Protein AF-A0A8R2NTC2-F1 (afdb_monomer)

Structure (mmCIF, N/CA/C/O backbone):
data_AF-A0A8R2NTC2-F1
#
_entry.id   AF-A0A8R2NTC2-F1
#
loop_
_atom_site.group_PDB
_atom_site.id
_atom_site.type_symbol
_atom_site.label_atom_id
_atom_site.label_alt_id
_atom_site.label_comp_id
_atom_site.label_asym_id
_atom_site.label_entity_id
_atom_site.label_seq_id
_atom_site.pdbx_PDB_ins_code
_atom_site.Cartn_x
_atom_site.Cartn_y
_atom_site.Cartn_z
_atom_site.occupancy
_atom_site.B_iso_or_equiv
_atom_site.auth_seq_id
_atom_site.auth_comp_id
_atom_site.auth_asym_id
_atom_site.auth_atom_id
_atom_site.pdbx_PDB_model_num
ATOM 1 N N . MET A 1 1 ? -2.711 -25.670 -31.721 1.00 33.50 1 MET A N 1
ATOM 2 C CA . MET A 1 1 ? -3.103 -25.596 -30.299 1.00 33.50 1 MET A CA 1
ATOM 3 C C . MET A 1 1 ? -1.899 -25.098 -29.521 1.00 33.50 1 MET A C 1
ATOM 5 O O . MET A 1 1 ? -0.903 -25.803 -29.463 1.00 33.50 1 MET A O 1
ATOM 9 N N . LEU A 1 2 ? -1.944 -23.851 -29.052 1.00 31.11 2 LEU A N 1
ATOM 10 C CA . LEU A 1 2 ? -0.909 -23.269 -28.193 1.00 31.11 2 LEU A CA 1
ATOM 11 C C . LEU A 1 2 ? -1.083 -23.834 -26.772 1.00 31.11 2 LEU A C 1
ATOM 13 O O . LEU A 1 2 ? -2.222 -23.859 -26.302 1.00 31.11 2 LEU A O 1
ATOM 17 N N . PRO A 1 3 ? -0.021 -24.294 -26.091 1.00 30.73 3 PRO A N 1
ATOM 18 C CA . PRO A 1 3 ? -0.118 -24.633 -24.678 1.00 30.73 3 PRO A CA 1
ATOM 19 C C . PRO A 1 3 ? -0.300 -23.348 -23.855 1.00 30.73 3 PRO A C 1
ATOM 21 O O . PRO A 1 3 ? 0.194 -22.282 -24.229 1.00 30.73 3 PRO A O 1
ATOM 24 N N . SER A 1 4 ? -1.058 -23.451 -22.764 1.00 34.84 4 SER A N 1
ATOM 25 C CA . SER A 1 4 ? -1.374 -22.343 -21.864 1.00 34.84 4 SER A CA 1
ATOM 26 C C . SER A 1 4 ? -0.111 -21.716 -21.263 1.00 34.84 4 SER A C 1
ATOM 28 O O . SER A 1 4 ? 0.886 -22.384 -20.988 1.00 34.84 4 SER A O 1
ATOM 30 N N . LEU A 1 5 ? -0.178 -20.402 -21.047 1.00 38.75 5 LEU A N 1
ATOM 31 C CA . LEU A 1 5 ? 0.891 -19.545 -20.519 1.00 38.75 5 LEU A CA 1
ATOM 32 C C . LEU A 1 5 ? 1.345 -19.889 -19.085 1.00 38.75 5 LEU A C 1
ATOM 34 O O . LEU A 1 5 ? 2.292 -19.283 -18.592 1.00 38.75 5 LEU A O 1
ATOM 38 N N . ASP A 1 6 ? 0.744 -20.889 -18.440 1.00 37.44 6 ASP A N 1
ATOM 39 C CA . ASP A 1 6 ? 1.010 -21.242 -17.042 1.00 37.44 6 ASP A CA 1
ATOM 40 C C . ASP A 1 6 ? 2.293 -22.071 -16.841 1.00 37.44 6 ASP A C 1
ATOM 42 O O . ASP A 1 6 ? 2.754 -22.236 -15.714 1.00 37.44 6 ASP A O 1
ATOM 46 N N . THR A 1 7 ? 2.911 -22.593 -17.910 1.00 30.05 7 THR A N 1
ATOM 47 C CA . THR A 1 7 ? 4.076 -23.504 -17.806 1.00 30.05 7 THR A CA 1
ATOM 48 C C . THR A 1 7 ? 5.410 -22.892 -18.261 1.00 30.05 7 THR A C 1
ATOM 50 O O . THR A 1 7 ? 6.452 -23.519 -18.106 1.00 30.05 7 THR A O 1
ATOM 53 N N . ILE A 1 8 ? 5.436 -21.647 -18.759 1.00 32.72 8 ILE A N 1
ATOM 54 C CA . ILE A 1 8 ? 6.693 -20.963 -19.163 1.00 32.72 8 ILE A CA 1
ATOM 55 C C . ILE A 1 8 ? 7.309 -20.180 -17.986 1.00 32.72 8 ILE A C 1
ATOM 57 O O . ILE A 1 8 ? 8.156 -19.303 -18.144 1.00 32.72 8 ILE A O 1
ATOM 61 N N . SER A 1 9 ? 6.908 -20.503 -16.761 1.00 42.75 9 SER A N 1
ATOM 62 C CA . SER A 1 9 ? 7.554 -19.957 -15.578 1.00 42.75 9 SER A CA 1
ATOM 63 C C . SER A 1 9 ? 8.901 -20.673 -15.359 1.00 42.75 9 SER A C 1
ATOM 65 O O . SER A 1 9 ? 9.007 -21.887 -15.505 1.00 42.75 9 SER A O 1
ATOM 67 N N . TYR A 1 10 ? 9.943 -19.885 -15.068 1.00 37.22 10 TYR A N 1
ATOM 68 C CA . TYR A 1 10 ? 11.253 -20.250 -14.490 1.00 37.22 10 TYR A CA 1
ATOM 69 C C . TYR A 1 10 ? 12.329 -21.033 -15.284 1.00 37.22 10 TYR A C 1
ATOM 71 O O . TYR A 1 10 ? 13.262 -21.533 -14.658 1.00 37.22 10 TYR A O 1
ATOM 79 N N . LYS A 1 11 ? 12.353 -21.066 -16.629 1.00 32.12 11 LYS A N 1
ATOM 80 C CA . LYS A 1 11 ? 13.495 -21.699 -17.353 1.00 32.12 11 LYS A CA 1
ATOM 81 C C . LYS A 1 11 ? 14.213 -20.888 -18.440 1.00 32.12 11 LYS A C 1
ATOM 83 O O . LYS A 1 11 ? 14.898 -21.485 -19.264 1.00 32.12 11 LYS A O 1
ATOM 88 N N . LEU A 1 12 ? 14.112 -19.553 -18.431 1.00 35.38 12 LEU A N 1
ATOM 89 C CA . LEU A 1 12 ? 14.767 -18.702 -19.445 1.00 35.38 12 LEU A CA 1
ATOM 90 C C . LEU A 1 12 ? 15.874 -17.757 -18.947 1.00 35.38 12 LEU A C 1
ATOM 92 O O . LEU A 1 12 ? 16.418 -17.002 -19.746 1.00 35.38 12 LEU A O 1
ATOM 96 N N . PHE A 1 13 ? 16.259 -17.812 -17.672 1.00 34.00 13 PHE A N 1
ATOM 97 C CA . PHE A 1 13 ? 17.395 -17.039 -17.169 1.00 34.00 13 PHE A CA 1
ATOM 98 C C . PHE A 1 13 ? 18.499 -17.989 -16.709 1.00 34.00 13 PHE A C 1
ATOM 100 O O . PHE A 1 13 ? 18.595 -18.324 -15.532 1.00 34.00 13 PHE A O 1
ATOM 107 N N . ASN A 1 14 ? 19.360 -18.408 -17.641 1.00 30.14 14 ASN A N 1
ATOM 108 C CA . ASN A 1 14 ? 20.728 -18.761 -17.269 1.00 30.14 14 ASN A CA 1
ATOM 109 C C . ASN A 1 14 ? 21.418 -17.451 -16.882 1.00 30.14 14 ASN A C 1
ATOM 111 O O . ASN A 1 14 ? 22.033 -16.779 -17.707 1.00 30.14 14 ASN A O 1
ATOM 115 N N . VAL A 1 15 ? 21.217 -17.049 -15.629 1.00 35.72 15 VAL A N 1
ATOM 116 C CA . VAL A 1 15 ? 21.990 -15.993 -14.988 1.00 35.72 15 VAL A CA 1
ATOM 117 C C . VAL A 1 15 ? 23.435 -16.476 -15.000 1.00 35.72 15 VAL A C 1
ATOM 119 O O . VAL A 1 15 ? 23.779 -17.424 -14.297 1.00 35.72 15 VAL A O 1
ATOM 122 N N . TYR A 1 16 ? 24.279 -15.869 -15.833 1.00 33.75 16 TYR A N 1
ATOM 123 C CA . TYR A 1 16 ? 25.719 -15.987 -15.652 1.00 33.75 16 TYR A CA 1
ATOM 124 C C . TYR A 1 16 ? 26.023 -15.477 -14.242 1.00 33.75 16 TYR A C 1
ATOM 126 O O . TYR A 1 16 ? 25.629 -14.361 -13.899 1.00 33.75 16 TYR A O 1
ATOM 134 N N . GLU A 1 17 ? 26.662 -16.304 -13.412 1.00 29.41 17 GLU A N 1
ATOM 135 C CA . GLU A 1 17 ? 27.130 -15.903 -12.086 1.00 29.41 17 GLU A CA 1
ATOM 136 C C . GLU A 1 17 ? 28.102 -14.727 -12.237 1.00 29.41 17 GLU A C 1
ATOM 138 O O . GLU A 1 17 ? 29.307 -14.891 -12.427 1.00 29.41 17 GLU A O 1
ATOM 143 N N . TYR A 1 18 ? 27.573 -13.508 -12.147 1.00 33.56 18 TYR A N 1
ATOM 144 C CA . TYR A 1 18 ? 28.381 -12.329 -11.913 1.00 33.56 18 TYR A CA 1
ATOM 145 C C . TYR A 1 18 ? 28.929 -12.461 -10.495 1.00 33.56 18 TYR A C 1
ATOM 147 O O . TYR A 1 18 ? 28.196 -12.333 -9.511 1.00 33.56 18 TYR A O 1
ATOM 155 N N . THR A 1 19 ? 30.221 -12.763 -10.384 1.00 34.91 19 THR A N 1
ATOM 156 C CA . THR A 1 19 ? 30.937 -12.879 -9.112 1.00 34.91 19 THR A CA 1
ATOM 157 C C . THR A 1 19 ? 31.126 -11.478 -8.524 1.00 34.91 19 THR A C 1
ATOM 159 O O . THR A 1 19 ? 32.207 -10.893 -8.518 1.00 34.91 19 THR A O 1
ATOM 162 N N . SER A 1 20 ? 30.026 -10.903 -8.037 1.00 39.50 20 SER A N 1
ATOM 163 C CA . SER A 1 20 ? 30.038 -9.734 -7.171 1.00 39.50 20 SER A CA 1
ATOM 164 C C . SER A 1 20 ? 30.837 -10.099 -5.924 1.00 39.50 20 SER A C 1
ATOM 166 O O . SER A 1 20 ? 30.566 -11.119 -5.283 1.00 39.50 20 SER A O 1
ATOM 168 N N . LYS A 1 21 ? 31.854 -9.294 -5.590 1.00 34.88 21 LYS A N 1
ATOM 169 C CA . LYS A 1 21 ? 32.588 -9.407 -4.323 1.00 34.88 21 LYS A CA 1
ATOM 170 C C . LYS A 1 21 ? 31.560 -9.573 -3.214 1.00 34.88 21 LYS A C 1
ATOM 172 O O . LYS A 1 21 ? 30.760 -8.673 -3.004 1.00 34.88 21 LYS A O 1
ATOM 177 N N . ARG A 1 22 ? 31.599 -10.733 -2.556 1.00 40.38 22 ARG A N 1
ATOM 178 C CA . ARG A 1 22 ? 30.697 -11.200 -1.500 1.00 40.38 22 ARG A CA 1
ATOM 179 C C . ARG A 1 22 ? 30.441 -10.106 -0.457 1.00 40.38 22 ARG A C 1
ATOM 181 O O . ARG A 1 22 ? 31.073 -10.083 0.597 1.00 40.38 22 ARG A O 1
ATOM 188 N N . THR A 1 23 ? 29.496 -9.209 -0.719 1.00 36.94 23 THR A N 1
ATOM 189 C CA . THR A 1 23 ? 28.796 -8.480 0.326 1.00 36.94 23 THR A CA 1
ATOM 190 C C . THR A 1 23 ? 28.154 -9.570 1.153 1.00 36.94 23 THR A C 1
ATOM 192 O O . THR A 1 23 ? 27.454 -10.430 0.617 1.00 36.94 23 THR A O 1
ATOM 195 N N . ARG A 1 24 ? 28.481 -9.623 2.446 1.00 37.12 24 ARG A N 1
ATOM 196 C CA . ARG A 1 24 ? 27.804 -10.525 3.372 1.00 37.12 24 ARG A CA 1
ATOM 197 C C . ARG A 1 24 ? 26.314 -10.262 3.195 1.00 37.12 24 ARG A C 1
ATOM 199 O O . ARG A 1 24 ? 25.833 -9.221 3.634 1.00 37.12 24 ARG A O 1
ATOM 206 N N . VAL A 1 25 ? 25.611 -11.171 2.522 1.00 47.00 25 VAL A N 1
ATOM 207 C CA . VAL A 1 25 ? 24.163 -11.269 2.620 1.00 47.00 25 VAL A CA 1
ATOM 208 C C . VAL A 1 25 ? 23.948 -11.573 4.091 1.00 47.00 25 VAL A C 1
ATOM 210 O O . VAL A 1 25 ? 24.119 -12.704 4.542 1.00 47.00 25 VAL A O 1
ATOM 213 N N . SER A 1 26 ? 23.752 -10.511 4.873 1.00 47.22 26 SER A N 1
ATOM 214 C CA . SER A 1 26 ? 23.193 -10.615 6.206 1.00 47.22 26 SER A CA 1
ATOM 215 C C . SER A 1 26 ? 21.959 -11.471 6.018 1.00 47.22 26 SER A C 1
ATOM 217 O O . SER A 1 26 ? 21.106 -11.086 5.221 1.00 47.22 26 SER A O 1
ATOM 219 N N . GLU A 1 27 ? 21.908 -12.633 6.675 1.00 48.62 27 GLU A N 1
ATOM 220 C CA . GLU A 1 27 ? 20.716 -13.477 6.714 1.00 48.62 27 GLU A CA 1
ATOM 221 C C . GLU A 1 27 ? 19.499 -12.555 6.790 1.00 48.62 27 GLU A C 1
ATOM 223 O O . GLU A 1 27 ? 19.387 -11.759 7.732 1.00 48.62 27 GLU A O 1
ATOM 228 N N . SER A 1 28 ? 18.653 -12.575 5.760 1.00 54.38 28 SER A N 1
ATOM 229 C CA . SER A 1 28 ? 17.426 -11.794 5.725 1.00 54.38 28 SER A CA 1
ATOM 230 C C . SER A 1 28 ? 16.501 -12.387 6.780 1.00 54.38 28 SER A C 1
ATOM 232 O O . SER A 1 28 ? 15.688 -13.270 6.515 1.00 54.38 28 SER A O 1
ATOM 234 N N . LYS A 1 29 ? 16.693 -11.973 8.030 1.00 58.50 29 LYS A N 1
ATOM 235 C CA . LYS A 1 29 ? 15.819 -12.354 9.129 1.00 58.50 29 LYS A CA 1
ATOM 236 C C . LYS A 1 29 ? 14.511 -11.625 8.869 1.00 58.50 29 LYS A C 1
ATOM 238 O O . LYS A 1 29 ? 14.457 -10.408 9.005 1.00 58.50 29 LYS A O 1
ATOM 243 N N . CYS A 1 30 ? 13.478 -12.355 8.453 1.00 62.50 30 CYS A N 1
ATOM 244 C CA . CYS A 1 30 ? 12.118 -11.837 8.383 1.00 62.50 30 CYS A CA 1
ATOM 245 C C . CYS A 1 30 ? 11.705 -11.402 9.796 1.00 62.50 30 CYS A C 1
ATOM 247 O O . CYS A 1 30 ? 11.360 -12.232 10.638 1.00 62.50 30 CYS A O 1
ATOM 249 N N . VAL A 1 31 ? 11.805 -10.105 10.089 1.00 78.38 31 VAL A N 1
ATOM 250 C CA . VAL A 1 31 ? 11.401 -9.533 11.376 1.00 78.38 31 VAL A CA 1
ATOM 251 C C . VAL A 1 31 ? 10.035 -8.890 11.196 1.00 78.38 31 VAL A C 1
ATOM 253 O O . VAL A 1 31 ? 9.873 -8.038 10.331 1.00 78.38 31 VAL A O 1
ATOM 256 N N . ASN A 1 32 ? 9.058 -9.283 12.007 1.00 86.19 32 ASN A N 1
ATOM 257 C CA . ASN A 1 32 ? 7.758 -8.616 12.064 1.00 86.19 32 ASN A CA 1
ATOM 258 C C . ASN A 1 32 ? 7.762 -7.574 13.186 1.00 86.19 32 ASN A C 1
ATOM 260 O O . ASN A 1 32 ? 8.421 -7.762 14.211 1.00 86.19 32 ASN A O 1
ATOM 264 N N . TYR A 1 33 ? 7.008 -6.494 13.007 1.00 85.81 33 TYR A N 1
ATOM 265 C CA . TYR A 1 33 ? 7.012 -5.351 13.912 1.00 85.81 33 TYR A CA 1
ATOM 266 C C . TYR A 1 33 ? 5.629 -5.119 14.506 1.00 85.81 33 TYR A C 1
ATOM 268 O O . TYR A 1 33 ? 4.631 -5.124 13.793 1.00 85.81 33 TYR A O 1
ATOM 276 N N . ILE A 1 34 ? 5.587 -4.872 15.815 1.00 88.81 34 ILE A N 1
ATOM 277 C CA . ILE A 1 34 ? 4.419 -4.328 16.508 1.00 88.81 34 ILE A CA 1
ATOM 278 C C . ILE A 1 34 ? 4.854 -3.016 17.150 1.00 88.81 34 ILE A C 1
ATOM 280 O O . ILE A 1 34 ? 5.866 -2.983 17.852 1.00 88.81 34 ILE A O 1
ATOM 284 N N . ILE A 1 35 ? 4.124 -1.936 16.885 1.00 86.50 35 ILE A N 1
ATOM 285 C CA . ILE A 1 35 ? 4.504 -0.587 17.306 1.00 86.50 35 ILE A CA 1
ATOM 286 C C . ILE A 1 35 ? 3.337 0.060 18.019 1.00 86.50 35 ILE A C 1
ATOM 288 O O . ILE A 1 35 ? 2.245 0.138 17.471 1.00 86.50 35 ILE A O 1
ATOM 292 N N . PHE A 1 36 ? 3.596 0.583 19.210 1.00 86.62 36 PHE A N 1
ATOM 293 C CA . PHE A 1 36 ? 2.649 1.413 19.940 1.00 86.62 36 PHE A CA 1
ATOM 294 C C . PHE A 1 36 ? 3.077 2.867 19.785 1.00 86.62 36 PHE A C 1
ATOM 296 O O . PHE A 1 36 ? 4.186 3.231 20.181 1.00 86.62 36 PHE A O 1
ATOM 303 N N . CYS A 1 37 ? 2.228 3.696 19.187 1.00 83.31 37 CYS A N 1
ATOM 304 C CA . CYS A 1 37 ? 2.526 5.112 19.010 1.00 83.31 37 CYS A CA 1
ATOM 305 C C . CYS A 1 37 ? 1.263 5.971 19.053 1.00 83.31 37 CYS A C 1
ATOM 307 O O . CYS A 1 37 ? 0.172 5.542 18.688 1.00 83.31 37 CYS A O 1
ATOM 309 N N . GLN A 1 38 ? 1.409 7.219 19.486 1.00 83.19 38 GLN A N 1
ATOM 310 C CA . GLN A 1 38 ? 0.325 8.192 19.378 1.00 83.19 38 GLN A CA 1
ATOM 311 C C . GLN A 1 38 ? 0.178 8.701 17.941 1.00 83.19 38 GLN A C 1
ATOM 313 O O . GLN A 1 38 ? -0.941 8.865 17.467 1.00 83.19 38 GLN A O 1
ATOM 318 N N . ASP A 1 39 ? 1.307 8.908 17.267 1.00 83.69 39 ASP A N 1
ATOM 319 C CA . ASP A 1 39 ? 1.372 9.355 15.884 1.00 83.69 39 ASP A CA 1
ATOM 320 C C . ASP A 1 39 ? 2.020 8.266 15.009 1.00 83.69 39 ASP A C 1
ATOM 322 O O . ASP A 1 39 ? 3.171 7.881 15.265 1.00 83.69 39 ASP A O 1
ATOM 326 N N . PRO A 1 40 ? 1.299 7.713 14.019 1.00 85.12 40 PRO A N 1
ATOM 327 C CA . PRO A 1 40 ? 1.855 6.730 13.101 1.00 85.12 40 PRO A CA 1
ATOM 328 C C . PRO A 1 40 ? 2.940 7.306 12.182 1.00 85.12 40 PRO A C 1
ATOM 330 O O . PRO A 1 40 ? 3.800 6.543 11.755 1.00 85.12 40 PRO A O 1
ATOM 333 N N . GLU A 1 41 ? 3.000 8.612 11.920 1.00 82.06 41 GLU A N 1
ATOM 334 C CA . GLU A 1 41 ? 3.992 9.191 11.001 1.00 82.06 41 GLU A CA 1
ATOM 335 C C . GLU A 1 41 ? 5.434 9.035 11.513 1.00 82.06 41 GLU A C 1
ATOM 337 O O . GLU A 1 41 ? 6.362 8.793 10.742 1.00 82.06 41 GLU A O 1
ATOM 342 N N . ILE A 1 42 ? 5.620 9.004 12.837 1.00 75.31 42 ILE A N 1
ATOM 343 C CA . ILE A 1 42 ? 6.923 8.766 13.481 1.00 75.31 42 ILE A CA 1
ATOM 344 C C . ILE A 1 42 ? 7.518 7.405 13.072 1.00 75.31 42 ILE A C 1
ATOM 346 O O . ILE A 1 42 ? 8.739 7.217 13.103 1.00 75.31 42 ILE A O 1
ATOM 350 N N . THR A 1 43 ? 6.682 6.449 12.650 1.00 71.00 43 THR A N 1
ATOM 351 C CA . THR A 1 43 ? 7.144 5.137 12.179 1.00 71.00 43 THR A CA 1
ATOM 352 C C . THR A 1 43 ? 8.032 5.236 10.935 1.00 71.00 43 THR A C 1
ATOM 354 O O . THR A 1 43 ? 8.962 4.440 10.818 1.00 71.00 43 THR A O 1
ATOM 357 N N . ALA A 1 44 ? 7.871 6.271 10.100 1.00 66.44 44 ALA A N 1
ATOM 358 C CA . ALA A 1 44 ? 8.696 6.525 8.913 1.00 66.44 44 ALA A CA 1
ATOM 359 C C . ALA A 1 44 ? 10.201 6.540 9.210 1.00 66.44 44 ALA A C 1
ATOM 361 O O . ALA A 1 44 ? 11.015 6.072 8.425 1.00 66.44 44 ALA A O 1
ATOM 362 N N . THR A 1 45 ? 10.572 7.074 10.375 1.00 64.75 45 THR A N 1
ATOM 363 C CA . THR A 1 45 ? 11.977 7.214 10.787 1.00 64.75 45 THR A CA 1
ATOM 364 C C . THR A 1 45 ? 12.585 5.907 11.298 1.00 64.75 45 THR A C 1
ATOM 366 O O . THR A 1 45 ? 13.802 5.802 11.430 1.00 64.75 45 THR A O 1
ATOM 369 N N . LYS A 1 46 ? 11.746 4.909 11.612 1.00 64.31 46 LYS A N 1
ATOM 370 C CA . LYS A 1 46 ? 12.153 3.639 12.231 1.00 64.31 46 LYS A CA 1
ATOM 371 C C . LYS A 1 46 ? 12.148 2.460 11.270 1.00 64.31 46 LYS A C 1
ATOM 373 O O . LYS A 1 46 ? 12.860 1.489 11.523 1.00 64.31 46 LYS A O 1
ATOM 378 N N . PHE A 1 47 ? 11.362 2.531 10.201 1.00 62.88 47 PHE A N 1
ATOM 379 C CA . PHE A 1 47 ? 11.287 1.488 9.187 1.00 62.88 47 PHE A CA 1
ATOM 380 C C . PHE A 1 47 ? 11.946 2.002 7.913 1.00 62.88 47 PHE A C 1
ATOM 382 O O . PHE A 1 47 ? 11.538 3.018 7.363 1.00 62.88 47 PHE A O 1
ATOM 389 N N . GLY A 1 48 ? 12.978 1.292 7.449 1.00 60.91 48 GLY A N 1
ATOM 390 C CA . GLY A 1 48 ? 13.368 1.374 6.043 1.00 60.91 48 GLY A CA 1
ATOM 391 C C . GLY A 1 48 ? 12.285 0.741 5.159 1.00 60.91 48 GLY A C 1
ATOM 392 O O . GLY A 1 48 ? 11.156 0.530 5.599 1.00 60.91 48 GLY A O 1
ATOM 393 N N . ASN A 1 49 ? 12.632 0.362 3.932 1.00 66.06 49 ASN A N 1
ATOM 394 C CA . ASN A 1 49 ? 11.690 -0.318 3.038 1.00 66.06 49 ASN A CA 1
ATOM 395 C C . ASN A 1 49 ? 11.325 -1.705 3.602 1.00 66.06 49 ASN A C 1
ATOM 397 O O . ASN A 1 49 ? 12.087 -2.665 3.476 1.00 66.06 49 ASN A O 1
ATOM 401 N N . ALA A 1 50 ? 10.165 -1.803 4.253 1.00 67.50 50 ALA A N 1
ATOM 402 C CA . ALA A 1 50 ? 9.657 -3.015 4.888 1.00 67.50 50 ALA A CA 1
ATOM 403 C C . ALA A 1 50 ? 8.751 -3.767 3.903 1.00 67.50 50 ALA A C 1
ATOM 405 O O . ALA A 1 50 ? 7.524 -3.757 4.015 1.00 67.50 50 ALA A O 1
ATOM 406 N N . ILE A 1 51 ? 9.381 -4.380 2.899 1.00 69.69 51 ILE A N 1
ATOM 407 C CA . ILE A 1 51 ? 8.684 -5.045 1.789 1.00 69.69 51 ILE A CA 1
ATOM 408 C C . ILE A 1 51 ? 8.126 -6.405 2.239 1.00 69.69 51 ILE A C 1
ATOM 410 O O . ILE A 1 51 ? 6.948 -6.680 2.039 1.00 69.69 51 ILE A O 1
ATOM 414 N N . ASP A 1 52 ? 8.924 -7.212 2.946 1.00 76.94 52 ASP A N 1
ATOM 415 C CA . ASP A 1 52 ? 8.525 -8.573 3.351 1.00 76.94 52 ASP A CA 1
ATOM 416 C C . ASP A 1 52 ? 7.982 -8.655 4.788 1.00 76.94 52 ASP A C 1
ATOM 418 O O . ASP A 1 52 ? 7.238 -9.568 5.150 1.00 76.94 52 ASP A O 1
ATOM 422 N N . SER A 1 53 ? 8.349 -7.695 5.635 1.00 83.62 53 SER A N 1
ATOM 423 C CA . SER A 1 53 ? 7.989 -7.668 7.053 1.00 83.62 53 SER A CA 1
ATOM 424 C C . SER A 1 53 ? 6.536 -7.266 7.271 1.00 83.62 53 SER A C 1
ATOM 426 O O . SER A 1 53 ? 6.098 -6.239 6.758 1.00 83.62 53 SER A O 1
ATOM 428 N N . ARG A 1 54 ? 5.807 -7.997 8.124 1.00 89.56 54 ARG A N 1
ATOM 429 C CA . ARG A 1 54 ? 4.498 -7.541 8.614 1.00 89.56 54 ARG A CA 1
ATOM 430 C C . ARG A 1 54 ? 4.693 -6.453 9.659 1.00 89.56 54 ARG A C 1
ATOM 432 O O . ARG A 1 54 ? 5.426 -6.647 10.632 1.00 89.56 54 ARG A O 1
ATOM 439 N N . VAL A 1 55 ? 4.013 -5.332 9.472 1.00 90.25 55 VAL A N 1
ATOM 440 C CA . VAL A 1 55 ? 4.047 -4.181 10.371 1.00 90.25 55 VAL A CA 1
ATOM 441 C C . VAL A 1 55 ? 2.653 -3.957 10.935 1.00 90.25 55 VAL A C 1
ATOM 443 O O . VAL A 1 55 ? 1.717 -3.644 10.203 1.00 90.25 55 VAL A O 1
ATOM 446 N N . PHE A 1 56 ? 2.529 -4.091 12.252 1.00 93.56 56 PHE A N 1
ATOM 447 C CA . PHE A 1 56 ? 1.304 -3.831 12.989 1.00 93.56 56 PHE A CA 1
ATOM 448 C C . PHE A 1 56 ? 1.462 -2.590 13.871 1.00 93.56 56 PHE A C 1
ATOM 450 O O . PHE A 1 56 ? 2.191 -2.600 14.862 1.00 93.56 56 PHE A O 1
ATOM 457 N N . ILE A 1 57 ? 0.769 -1.512 13.525 1.00 91.94 57 ILE A N 1
ATOM 458 C CA . ILE A 1 57 ? 0.751 -0.275 14.304 1.00 91.94 57 ILE A CA 1
ATOM 459 C C . ILE A 1 57 ? -0.497 -0.266 15.180 1.00 91.94 57 ILE A C 1
ATOM 461 O O . ILE A 1 57 ? -1.616 -0.379 14.692 1.00 91.94 57 ILE A O 1
ATOM 465 N N . VAL A 1 58 ? -0.316 -0.081 16.478 1.00 91.12 58 VAL A N 1
ATOM 466 C CA . VAL A 1 58 ? -1.385 0.180 17.435 1.00 91.12 58 VAL A CA 1
ATOM 467 C C . VAL A 1 58 ? -1.293 1.643 17.834 1.00 91.12 58 VAL A C 1
ATOM 469 O O . VAL A 1 58 ? -0.287 2.087 18.392 1.00 91.12 58 VAL A O 1
ATOM 472 N N . THR A 1 59 ? -2.342 2.404 17.536 1.00 88.69 59 THR A N 1
ATOM 473 C CA . THR A 1 59 ? -2.335 3.850 17.734 1.00 88.69 59 THR A CA 1
AT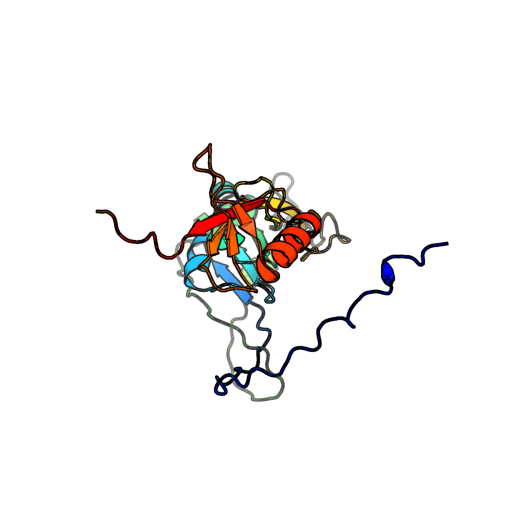OM 474 C C . THR A 1 59 ? -3.617 4.382 18.358 1.00 88.69 59 THR A C 1
ATOM 476 O O . THR A 1 59 ? -4.711 3.860 18.159 1.00 88.69 59 THR A O 1
ATOM 479 N N . ILE A 1 60 ? -3.470 5.460 19.124 1.00 84.75 60 ILE A N 1
ATOM 480 C CA . ILE A 1 60 ? -4.578 6.289 19.619 1.00 84.75 60 ILE A CA 1
ATOM 481 C C . ILE A 1 60 ? -4.741 7.570 18.786 1.00 84.75 60 ILE A C 1
ATOM 483 O O . ILE A 1 60 ? -5.397 8.512 19.228 1.00 84.75 60 ILE A O 1
ATOM 487 N N . GLY A 1 61 ? -4.113 7.626 17.607 1.00 84.75 61 GLY A N 1
ATOM 488 C CA . GLY A 1 61 ? -4.247 8.733 16.670 1.00 84.75 61 GLY A CA 1
ATOM 489 C C . GLY A 1 61 ? -5.701 8.967 16.265 1.00 84.75 61 GLY A C 1
ATOM 490 O O . GLY A 1 61 ? -6.527 8.048 16.224 1.00 84.75 61 GLY A O 1
ATOM 491 N N . SER A 1 62 ? -6.024 10.222 15.965 1.00 87.56 62 SER A N 1
ATOM 492 C CA . SER A 1 62 ? -7.345 10.587 15.458 1.00 87.56 62 SER A CA 1
ATOM 493 C C . SER A 1 62 ? -7.611 9.957 14.086 1.00 87.56 62 SER A C 1
ATOM 495 O O . SER A 1 62 ? -6.688 9.610 13.346 1.00 87.56 62 SER A O 1
ATOM 497 N N . LYS A 1 63 ? -8.892 9.868 13.700 1.00 90.06 63 LYS A N 1
ATOM 498 C CA . LYS A 1 63 ? -9.292 9.393 12.364 1.00 90.06 63 LYS A CA 1
ATOM 499 C C . LYS A 1 63 ? -8.560 10.146 11.243 1.00 90.06 63 LYS A C 1
ATOM 501 O O . LYS A 1 63 ? -8.109 9.517 10.292 1.00 90.06 63 LYS A O 1
ATOM 506 N N . TRP A 1 64 ? -8.422 11.464 11.384 1.00 90.00 64 TRP A N 1
ATOM 507 C CA . TRP A 1 64 ? -7.736 12.317 10.413 1.00 90.00 64 TRP A CA 1
ATOM 508 C C . TRP A 1 64 ? -6.248 11.990 10.296 1.00 90.00 64 TRP A C 1
ATOM 510 O O . TRP A 1 64 ? -5.767 11.798 9.186 1.00 90.00 64 TRP A O 1
ATOM 520 N N . GLN A 1 65 ? -5.544 11.841 11.422 1.00 91.19 65 GLN A N 1
ATOM 521 C CA . GLN A 1 65 ? -4.120 11.477 11.415 1.00 91.19 65 GLN A CA 1
ATOM 522 C C . GLN A 1 65 ? -3.877 10.130 10.734 1.00 91.19 65 GLN A C 1
ATOM 524 O O . GLN A 1 65 ? -2.930 9.979 9.972 1.00 91.19 65 GLN A O 1
ATOM 529 N N . ILE A 1 66 ? -4.752 9.151 10.969 1.00 92.44 66 ILE A N 1
ATOM 530 C CA . ILE A 1 66 ? -4.627 7.833 10.339 1.00 92.44 66 ILE A CA 1
ATOM 531 C C . ILE A 1 66 ? -4.873 7.931 8.831 1.00 92.44 66 ILE A C 1
ATOM 533 O O . ILE A 1 66 ? -4.129 7.341 8.051 1.00 92.44 66 ILE A O 1
ATOM 537 N N . GLN A 1 67 ? -5.903 8.671 8.414 1.00 93.25 67 GLN A N 1
ATOM 538 C CA . GLN A 1 67 ? -6.206 8.865 6.998 1.00 93.25 67 GLN A CA 1
ATOM 539 C C . GLN A 1 67 ? -5.057 9.567 6.265 1.00 93.25 67 GLN A C 1
ATOM 541 O O . GLN A 1 67 ? -4.739 9.191 5.139 1.00 93.25 67 GLN A O 1
ATOM 546 N N . GLU A 1 68 ? -4.431 10.556 6.901 1.00 92.50 68 GLU A N 1
ATOM 547 C CA . GLU A 1 68 ? -3.302 11.281 6.325 1.00 92.50 68 GLU A CA 1
ATOM 548 C C . GLU A 1 68 ? -2.037 10.423 6.275 1.00 92.50 68 GLU A C 1
ATOM 550 O O . GLU A 1 68 ? -1.365 10.365 5.247 1.00 92.50 68 GLU A O 1
ATOM 555 N N . PHE A 1 69 ? -1.776 9.644 7.328 1.00 92.75 69 PHE A N 1
ATOM 556 C CA . PHE A 1 69 ? -0.675 8.688 7.336 1.00 92.75 69 PHE A CA 1
ATOM 557 C C . PHE A 1 69 ? -0.745 7.722 6.154 1.00 92.75 69 PHE A C 1
ATOM 559 O O . PHE A 1 69 ? 0.274 7.479 5.515 1.00 92.75 69 PHE A O 1
ATOM 566 N N . PHE A 1 70 ? -1.933 7.224 5.802 1.00 93.50 70 PHE A N 1
ATOM 567 C CA . PHE A 1 70 ? -2.103 6.338 4.649 1.00 93.50 70 PHE A CA 1
ATOM 568 C C . PHE A 1 70 ? -1.836 6.989 3.291 1.00 93.50 70 PHE A C 1
ATOM 570 O O . PHE A 1 70 ? -1.727 6.261 2.311 1.00 93.50 70 PHE A O 1
ATOM 577 N N . LYS A 1 71 ? -1.728 8.316 3.207 1.00 91.50 71 LYS A N 1
ATOM 578 C CA . LYS A 1 71 ? -1.293 9.027 1.996 1.00 91.50 71 LYS A CA 1
ATOM 579 C C . LYS A 1 71 ? 0.199 9.352 2.013 1.00 91.50 71 LYS A C 1
ATOM 581 O O . LYS A 1 71 ? 0.750 9.734 0.987 1.00 91.50 71 LYS A O 1
ATOM 586 N N . SER A 1 72 ? 0.845 9.221 3.170 1.00 89.56 72 SER A N 1
ATOM 587 C CA . SER A 1 72 ? 2.247 9.583 3.348 1.00 89.56 72 SER A CA 1
ATOM 588 C C . SER A 1 72 ? 3.194 8.572 2.680 1.00 89.56 72 SER A C 1
ATOM 590 O O . SER A 1 72 ? 2.890 7.369 2.658 1.00 89.56 72 SER A O 1
ATOM 592 N N . PRO A 1 73 ? 4.395 9.014 2.249 1.00 86.38 73 PRO A N 1
ATOM 593 C CA . PRO A 1 73 ? 5.452 8.125 1.755 1.00 86.38 73 PRO A CA 1
ATOM 594 C C . PRO A 1 73 ? 5.853 7.038 2.762 1.00 86.38 73 PRO A C 1
ATOM 596 O O . PRO A 1 73 ? 6.238 5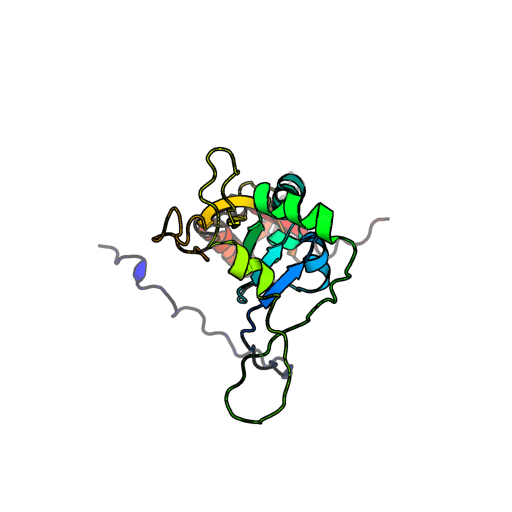.935 2.385 1.00 86.38 73 PRO A O 1
ATOM 599 N N . ALA A 1 74 ? 5.721 7.324 4.061 1.00 86.56 74 ALA A N 1
ATOM 600 C CA . ALA A 1 74 ? 6.011 6.371 5.125 1.00 86.56 74 ALA A CA 1
ATOM 601 C C . ALA A 1 74 ? 5.154 5.106 5.016 1.00 86.56 74 ALA A C 1
ATOM 603 O O . ALA A 1 74 ? 5.668 3.995 5.118 1.00 86.56 74 ALA A O 1
ATOM 604 N N . SER A 1 75 ? 3.851 5.276 4.777 1.00 89.44 75 SER A N 1
ATOM 605 C CA . SER A 1 75 ? 2.935 4.149 4.598 1.00 89.44 75 SER A CA 1
ATOM 606 C C . SER A 1 75 ? 3.158 3.423 3.270 1.00 89.44 75 SER A C 1
ATOM 608 O O . SER A 1 75 ? 3.053 2.200 3.232 1.00 89.44 75 SER A O 1
ATOM 610 N N . GLN A 1 76 ? 3.530 4.154 2.213 1.00 87.12 76 GLN A N 1
ATOM 611 C CA . GLN A 1 76 ? 3.807 3.605 0.880 1.00 87.12 76 GLN A CA 1
ATOM 612 C C . GLN A 1 76 ? 5.053 2.706 0.864 1.00 87.12 76 GLN A C 1
ATOM 614 O O . GLN A 1 76 ? 5.126 1.769 0.074 1.00 87.12 76 GLN A O 1
ATOM 619 N N . ASN A 1 77 ? 6.009 2.938 1.768 1.00 85.75 77 ASN A N 1
ATOM 620 C CA . ASN A 1 77 ? 7.220 2.121 1.902 1.00 85.75 77 ASN A CA 1
ATOM 621 C C . ASN A 1 77 ? 7.022 0.832 2.723 1.00 85.75 77 ASN A C 1
ATOM 623 O O . ASN A 1 77 ? 7.964 0.051 2.890 1.00 85.75 77 ASN A O 1
ATOM 627 N N . ILE A 1 78 ? 5.816 0.599 3.247 1.00 87.94 78 ILE A N 1
ATOM 628 C CA . ILE A 1 78 ? 5.477 -0.578 4.049 1.00 87.94 78 ILE A CA 1
ATOM 629 C C . ILE A 1 78 ? 4.417 -1.368 3.292 1.00 87.94 78 ILE A C 1
ATOM 631 O O . ILE A 1 78 ? 3.266 -0.968 3.266 1.00 87.94 78 ILE A O 1
ATOM 635 N N . MET A 1 79 ? 4.761 -2.516 2.712 1.00 88.62 79 MET A N 1
ATOM 636 C CA . MET A 1 79 ? 3.798 -3.277 1.901 1.00 88.62 79 MET A CA 1
ATOM 637 C C . MET A 1 79 ? 2.759 -4.006 2.769 1.00 88.62 79 MET A C 1
ATOM 639 O O . MET A 1 79 ? 1.554 -3.973 2.515 1.00 88.62 79 MET A O 1
ATOM 643 N N . ASN A 1 80 ? 3.220 -4.642 3.847 1.00 91.88 80 ASN A N 1
ATOM 644 C CA . ASN A 1 80 ? 2.389 -5.458 4.731 1.00 91.88 80 ASN A CA 1
ATOM 645 C C . ASN A 1 80 ? 2.010 -4.675 5.994 1.00 91.88 80 ASN A C 1
ATOM 647 O O . ASN A 1 80 ? 2.503 -4.965 7.085 1.00 91.88 80 ASN A O 1
ATOM 651 N N . LEU A 1 81 ? 1.150 -3.664 5.841 1.00 93.25 81 LEU A N 1
ATOM 652 C CA . LEU A 1 81 ? 0.744 -2.762 6.923 1.00 93.25 81 LEU A CA 1
ATOM 653 C C . LEU A 1 81 ? -0.652 -3.080 7.475 1.00 93.25 81 LEU A C 1
ATOM 655 O O . LEU A 1 81 ? -1.635 -3.135 6.731 1.00 93.25 81 LEU A O 1
ATOM 659 N N . LEU A 1 82 ? -0.741 -3.159 8.800 1.00 96.19 82 LEU A N 1
ATOM 660 C CA . LEU A 1 82 ? -1.977 -3.198 9.574 1.00 96.19 82 LEU A CA 1
ATOM 661 C C . LEU A 1 82 ? -1.945 -2.089 10.632 1.00 96.19 82 LEU A C 1
ATOM 663 O O . LEU A 1 82 ? -0.952 -1.936 11.340 1.00 96.19 82 LEU A O 1
ATOM 667 N N . ILE A 1 83 ? -3.034 -1.337 10.781 1.00 95.94 83 ILE A N 1
ATOM 668 C CA . ILE A 1 83 ? -3.187 -0.318 11.826 1.00 95.94 83 ILE A CA 1
ATOM 669 C C . ILE A 1 83 ? -4.430 -0.623 12.655 1.00 95.94 83 ILE A C 1
ATOM 671 O O . ILE A 1 83 ? -5.534 -0.642 12.121 1.00 95.94 83 ILE A O 1
ATOM 675 N N . ALA A 1 84 ? -4.267 -0.808 13.961 1.00 95.88 84 ALA A N 1
ATOM 676 C CA . ALA A 1 84 ? -5.354 -0.808 14.929 1.00 95.88 84 ALA A CA 1
ATOM 677 C C . ALA A 1 84 ? -5.477 0.576 15.571 1.00 95.88 84 ALA A C 1
ATOM 679 O O . ALA A 1 84 ? -4.510 1.100 16.126 1.00 95.88 84 ALA A O 1
ATOM 680 N N . SER A 1 85 ? -6.678 1.147 15.529 1.00 93.50 85 SER A N 1
ATOM 681 C CA . SER A 1 85 ? -6.994 2.426 16.160 1.00 93.50 85 SER A CA 1
ATOM 682 C C . SER A 1 85 ? -8.153 2.293 17.129 1.00 93.50 85 SER A C 1
ATOM 684 O O . SER A 1 85 ? -9.198 1.738 16.785 1.00 93.50 85 SER A O 1
ATOM 686 N N . ALA A 1 86 ? -7.962 2.828 18.328 1.00 87.38 86 ALA A N 1
ATOM 687 C CA . ALA A 1 86 ? -9.006 2.931 19.335 1.00 87.38 86 ALA A CA 1
ATOM 688 C C . ALA A 1 86 ? -10.102 3.914 18.886 1.00 87.38 86 ALA A C 1
ATOM 690 O O . ALA A 1 86 ? -9.789 5.034 18.473 1.00 87.38 86 ALA A O 1
ATOM 691 N N . GLY A 1 87 ? -11.371 3.514 18.979 1.00 82.81 87 GLY A N 1
ATOM 692 C CA . GLY A 1 87 ? -12.507 4.390 18.702 1.00 82.81 87 GLY A CA 1
ATOM 693 C C . GLY A 1 87 ? -12.768 5.441 19.785 1.00 82.81 87 GLY A C 1
ATOM 694 O O . GLY A 1 87 ? -12.090 5.448 20.818 1.00 82.81 87 GLY A O 1
ATOM 695 N N . PRO A 1 88 ? -13.739 6.347 19.564 1.00 79.19 88 PRO A N 1
ATOM 696 C CA . PRO A 1 88 ? -13.933 7.545 20.386 1.00 79.19 88 PRO A CA 1
ATOM 697 C C . PRO A 1 88 ? -14.123 7.239 21.878 1.00 79.19 88 PRO A C 1
ATOM 699 O O . PRO A 1 88 ? -13.379 7.780 22.698 1.00 79.19 88 PRO A O 1
ATOM 702 N N . ALA A 1 89 ? -14.967 6.261 22.218 1.00 76.88 89 ALA A N 1
ATOM 703 C CA . ALA A 1 89 ? -15.170 5.779 23.589 1.00 76.88 89 ALA A CA 1
ATOM 704 C C . ALA A 1 89 ? -13.871 5.394 24.334 1.00 76.88 89 ALA A C 1
ATOM 706 O O . ALA A 1 89 ? -13.741 5.591 25.544 1.00 76.88 89 ALA A O 1
ATOM 707 N N . LEU A 1 90 ? -12.877 4.853 23.619 1.00 72.56 90 LEU A N 1
ATOM 708 C CA . LEU A 1 90 ? -11.564 4.506 24.175 1.00 72.56 90 LEU A CA 1
ATOM 709 C C . LEU A 1 90 ? -10.582 5.691 24.165 1.00 72.56 90 LEU A C 1
ATOM 711 O O . LEU A 1 90 ? -9.667 5.748 24.992 1.00 72.56 90 LEU A O 1
ATOM 715 N N . GLN A 1 91 ? -10.745 6.647 23.248 1.00 70.31 91 GLN A N 1
ATOM 716 C CA . GLN A 1 91 ? -9.915 7.853 23.181 1.00 70.31 91 GLN A CA 1
ATOM 717 C C . GLN A 1 91 ? -10.283 8.871 24.270 1.00 70.31 91 GLN A C 1
ATOM 719 O O . GLN A 1 91 ? -9.394 9.493 24.857 1.00 70.31 91 GLN A O 1
ATOM 724 N N . GLU A 1 92 ? -11.569 9.025 24.584 1.00 62.84 92 GLU A N 1
ATOM 725 C CA . GLU A 1 92 ? -12.046 9.971 25.599 1.00 62.84 92 GLU A CA 1
ATOM 726 C C . GLU A 1 92 ? -11.654 9.552 27.017 1.00 62.84 92 GLU A C 1
ATOM 728 O O . GLU A 1 92 ? -11.126 10.374 27.771 1.00 62.84 92 GLU A O 1
ATOM 733 N N . LYS A 1 93 ? -11.751 8.255 27.346 1.00 55.69 93 LYS A N 1
ATOM 734 C CA . LYS A 1 93 ? -11.260 7.715 28.629 1.00 55.69 93 LYS A CA 1
ATOM 735 C C . LYS A 1 93 ? -9.759 7.969 28.842 1.00 55.69 93 LYS A C 1
ATOM 737 O O . LYS A 1 93 ? -9.327 8.167 29.974 1.00 55.69 93 LYS A O 1
ATOM 742 N N . ASN A 1 94 ? -8.966 8.051 27.768 1.00 52.22 94 ASN A N 1
ATOM 743 C CA . ASN A 1 94 ? -7.534 8.360 27.843 1.00 52.22 94 ASN A CA 1
ATOM 744 C C . ASN A 1 94 ? -7.221 9.848 28.059 1.00 52.22 94 ASN A C 1
ATOM 746 O O . ASN A 1 94 ? -6.187 10.156 28.654 1.00 52.22 94 ASN A O 1
ATOM 750 N N . LYS A 1 95 ? -8.084 10.789 27.639 1.00 51.28 95 LYS A N 1
ATOM 751 C CA . LYS A 1 95 ? -7.882 12.222 27.941 1.00 51.28 95 LYS A CA 1
ATOM 752 C C . LYS A 1 95 ? -7.868 12.480 29.453 1.00 51.28 95 LYS A C 1
ATOM 754 O O . LYS A 1 95 ? -7.087 13.314 29.898 1.00 51.28 95 LYS A O 1
ATOM 759 N N . ASN A 1 96 ? -8.610 11.682 30.222 1.00 45.09 96 ASN A N 1
ATOM 760 C CA . ASN A 1 96 ? -8.607 11.707 31.688 1.00 45.09 96 ASN A CA 1
ATOM 761 C C . ASN A 1 96 ? -7.378 11.021 32.328 1.00 45.09 96 ASN A C 1
ATO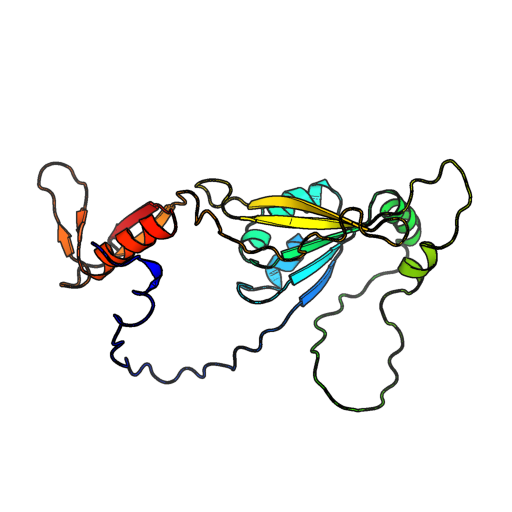M 763 O O . ASN A 1 96 ? -7.128 11.209 33.514 1.00 45.09 96 ASN A O 1
ATOM 767 N N . ILE A 1 97 ? -6.581 10.257 31.564 1.00 45.97 97 ILE A N 1
ATOM 768 C CA . ILE A 1 97 ? -5.421 9.474 32.049 1.00 45.97 97 ILE A CA 1
ATOM 769 C C . ILE A 1 97 ? -4.069 10.115 31.661 1.00 45.97 97 ILE A C 1
ATOM 771 O O . ILE A 1 97 ? -3.021 9.674 32.132 1.00 45.97 97 ILE A O 1
ATOM 775 N N . LYS A 1 98 ? -4.055 11.211 30.880 1.00 40.66 98 LYS A N 1
ATOM 776 C CA . LYS A 1 98 ? -2.849 11.931 30.393 1.00 40.66 98 LYS A CA 1
ATOM 777 C C . LYS A 1 98 ? -1.836 12.409 31.464 1.00 40.66 98 LYS A C 1
ATOM 779 O O . LYS A 1 98 ? -0.831 13.012 31.109 1.00 40.66 98 LYS A O 1
ATOM 784 N N . SER A 1 99 ? -2.036 12.107 32.747 1.00 35.53 99 SER A N 1
ATOM 785 C CA . SER A 1 99 ? -1.076 12.324 33.838 1.00 35.53 99 SER A CA 1
ATOM 786 C C . SER A 1 99 ? 0.083 11.307 33.904 1.00 35.53 99 SER A C 1
ATOM 788 O O . SER A 1 99 ? 0.975 11.494 34.731 1.00 35.53 99 SER A O 1
ATOM 790 N N . ARG A 1 100 ? 0.116 10.225 33.109 1.00 34.47 100 ARG A N 1
ATOM 791 C CA . ARG A 1 100 ? 1.211 9.231 33.178 1.00 34.47 100 ARG A CA 1
ATOM 792 C C . ARG A 1 100 ? 1.828 8.938 31.804 1.00 34.47 100 ARG A C 1
ATOM 794 O O . ARG A 1 100 ? 1.172 8.390 30.926 1.00 34.47 100 ARG A O 1
ATOM 801 N N . SER A 1 101 ? 3.092 9.340 31.649 1.00 27.03 101 SER A N 1
ATOM 802 C CA . SER A 1 101 ? 3.957 9.165 30.473 1.00 27.03 101 SER A CA 1
ATOM 803 C C . SER A 1 101 ? 4.065 7.711 30.007 1.00 27.03 101 SER A C 1
ATOM 805 O O . SER A 1 101 ? 4.270 6.818 30.825 1.00 27.03 101 SER A O 1
ATOM 807 N N . TYR A 1 102 ? 4.037 7.484 28.689 1.00 35.50 102 TYR A N 1
ATOM 808 C CA . TYR A 1 102 ? 4.367 6.187 28.092 1.00 35.50 102 TYR A CA 1
ATOM 809 C C . TYR A 1 102 ? 5.740 6.230 27.418 1.00 35.50 102 TYR A C 1
ATOM 811 O O . TYR A 1 102 ? 5.999 7.057 26.544 1.00 35.50 102 TYR A O 1
ATOM 819 N N . HIS A 1 103 ? 6.611 5.308 27.833 1.00 28.47 103 HIS A N 1
ATOM 820 C CA . HIS A 1 103 ? 7.897 5.032 27.205 1.00 28.47 103 HIS A CA 1
ATOM 821 C C . HIS A 1 103 ? 7.717 4.170 25.945 1.00 28.47 103 HIS A C 1
ATOM 823 O O . HIS A 1 103 ? 6.903 3.250 25.899 1.00 28.47 103 HIS A O 1
ATOM 829 N N . VAL A 1 104 ? 8.512 4.472 24.920 1.00 28.64 104 VAL A N 1
ATOM 830 C CA . VAL A 1 104 ? 8.595 3.740 23.652 1.00 28.64 104 VAL A CA 1
ATOM 831 C C . VAL A 1 104 ? 9.233 2.368 23.894 1.00 28.64 104 VAL A C 1
ATOM 833 O O . VAL A 1 104 ? 10.423 2.292 24.189 1.00 28.64 104 VAL A O 1
ATOM 836 N N . LEU A 1 105 ? 8.478 1.282 23.719 1.00 31.69 105 LEU A N 1
ATOM 837 C CA . LEU A 1 105 ? 9.042 -0.070 23.671 1.00 31.69 105 LEU A CA 1
ATOM 838 C C . LEU A 1 105 ? 9.506 -0.374 22.241 1.00 31.69 105 LEU A C 1
ATOM 840 O O . LEU A 1 105 ? 8.703 -0.479 21.315 1.00 31.69 105 LEU A O 1
ATOM 844 N N . THR A 1 106 ? 10.818 -0.490 22.046 1.00 29.25 106 THR A N 1
ATOM 845 C CA . THR A 1 106 ? 11.419 -0.934 20.784 1.00 29.25 106 THR A CA 1
ATOM 846 C C . THR A 1 106 ? 11.606 -2.451 20.778 1.00 29.25 106 THR A C 1
ATOM 848 O O . THR A 1 106 ? 12.353 -2.969 21.599 1.00 29.25 106 THR A O 1
ATOM 851 N N . GLY A 1 107 ? 10.985 -3.124 19.803 1.00 30.55 107 GLY A N 1
ATOM 852 C CA . GLY A 1 107 ? 11.402 -4.417 19.241 1.00 30.55 107 GLY A CA 1
ATOM 853 C C . GLY A 1 107 ? 11.343 -5.641 20.161 1.00 30.55 107 GLY A C 1
ATOM 854 O O . GLY A 1 107 ? 12.298 -5.938 20.871 1.00 30.55 107 GLY A O 1
ATOM 855 N N . VAL A 1 108 ? 10.288 -6.453 20.037 1.00 31.06 108 VAL A N 1
ATOM 856 C CA . VAL A 1 108 ? 10.301 -7.832 20.550 1.00 31.06 108 VAL A CA 1
ATOM 857 C C . VAL A 1 108 ? 10.910 -8.744 19.481 1.00 31.06 108 VAL A C 1
ATOM 859 O O . VAL A 1 108 ? 10.285 -9.019 18.459 1.00 31.06 108 VAL A O 1
ATOM 862 N N . LYS A 1 109 ? 12.139 -9.224 19.708 1.00 29.72 109 LYS A N 1
ATOM 863 C CA . LYS A 1 109 ? 12.701 -10.363 18.964 1.00 29.72 109 LYS A CA 1
ATOM 864 C C . LYS A 1 109 ? 12.101 -11.647 19.531 1.00 29.72 109 LYS A C 1
ATOM 866 O O . LYS A 1 109 ? 12.389 -12.006 20.669 1.00 29.72 109 LYS A O 1
ATOM 871 N N . ALA A 1 110 ? 11.303 -12.357 18.741 1.00 31.61 110 ALA A N 1
ATOM 872 C CA . ALA A 1 110 ? 10.905 -13.717 19.082 1.00 31.61 110 ALA A CA 1
ATOM 873 C C . ALA A 1 110 ? 12.093 -14.658 18.824 1.00 31.61 110 ALA A C 1
ATOM 875 O O . ALA A 1 110 ? 12.429 -14.919 17.672 1.00 31.61 110 ALA A O 1
ATOM 876 N N . ASN A 1 111 ? 12.740 -15.152 19.882 1.00 28.00 111 ASN A N 1
ATOM 877 C CA . ASN A 1 111 ? 13.641 -16.297 19.780 1.00 28.00 111 ASN A CA 1
ATOM 878 C C . ASN A 1 111 ? 13.346 -17.310 20.891 1.00 28.00 111 ASN A C 1
ATOM 880 O O . ASN A 1 111 ? 13.014 -16.950 22.018 1.00 28.00 111 ASN A O 1
ATOM 884 N N . ARG A 1 112 ? 13.403 -18.589 20.517 1.00 36.88 112 ARG A N 1
ATOM 885 C CA . ARG A 1 112 ? 13.000 -19.751 21.314 1.00 36.88 112 ARG A CA 1
ATOM 886 C C . ARG A 1 112 ? 14.094 -20.108 22.337 1.00 36.88 112 ARG A C 1
ATOM 888 O O . ARG A 1 112 ? 15.259 -20.156 21.968 1.00 36.88 112 ARG A O 1
ATOM 895 N N . GLN A 1 113 ? 13.642 -20.476 23.542 1.00 32.94 113 GLN A N 1
ATOM 896 C CA . GLN A 1 113 ? 14.324 -21.136 24.675 1.00 32.94 113 GLN A CA 1
ATOM 897 C C . GLN A 1 113 ? 14.928 -20.267 25.803 1.00 32.94 113 GLN A C 1
ATOM 899 O O . GLN A 1 113 ? 15.935 -19.590 25.646 1.00 32.94 113 GLN A O 1
ATOM 904 N N . ASN A 1 114 ? 14.270 -20.409 26.964 1.00 34.28 114 ASN A N 1
ATOM 905 C CA . ASN A 1 114 ? 14.726 -20.355 28.358 1.00 34.28 114 ASN A CA 1
ATOM 906 C C . ASN A 1 114 ? 15.826 -19.362 28.763 1.00 34.28 114 ASN A C 1
ATOM 908 O O . ASN A 1 114 ? 17.010 -19.674 28.696 1.00 34.28 114 ASN A O 1
ATOM 912 N N . SER A 1 115 ? 15.414 -18.312 29.475 1.00 29.92 115 SER A N 1
ATOM 913 C CA . SER A 1 115 ? 15.957 -18.051 30.812 1.00 29.92 115 SER A CA 1
ATOM 914 C C . SER A 1 115 ? 14.976 -17.236 31.656 1.00 29.92 115 SER A C 1
ATOM 916 O O . SER A 1 115 ? 14.299 -16.319 31.198 1.00 29.92 115 SER A O 1
ATOM 918 N N . ILE A 1 116 ? 14.863 -17.670 32.905 1.00 39.47 116 ILE A N 1
ATOM 919 C CA . ILE A 1 116 ? 14.069 -17.100 33.986 1.00 39.47 116 ILE A CA 1
ATOM 920 C C . ILE A 1 116 ? 14.630 -15.712 34.313 1.00 39.47 116 ILE A C 1
ATOM 922 O O . ILE A 1 116 ? 15.795 -15.583 34.679 1.00 39.47 116 ILE A O 1
ATOM 926 N N . GLY A 1 117 ? 13.797 -14.682 34.193 1.00 27.44 117 GLY A N 1
ATOM 927 C CA . GLY A 1 117 ? 14.143 -13.312 34.550 1.00 27.44 117 GLY A CA 1
ATOM 928 C C . GLY A 1 117 ? 12.882 -12.470 34.687 1.00 27.44 117 GLY A C 1
ATOM 929 O O . GLY A 1 117 ? 12.240 -12.132 33.696 1.00 27.44 117 GLY A O 1
ATOM 930 N N . ASN A 1 118 ? 12.510 -12.173 35.931 1.00 39.31 118 ASN A N 1
ATOM 931 C CA . ASN A 1 118 ? 11.369 -11.341 36.301 1.00 39.31 118 ASN A CA 1
ATOM 932 C C . ASN A 1 118 ? 11.347 -10.015 35.523 1.00 39.31 118 ASN A C 1
ATOM 934 O O . ASN A 1 118 ? 12.119 -9.110 35.820 1.00 39.31 118 ASN A O 1
ATOM 938 N N . THR A 1 119 ? 10.400 -9.868 34.599 1.00 29.06 119 THR A N 1
ATOM 939 C CA . THR A 1 119 ? 9.943 -8.568 34.091 1.00 29.06 119 THR A CA 1
ATOM 940 C C . THR A 1 119 ? 8.419 -8.597 34.017 1.00 29.06 119 THR A C 1
ATOM 942 O O . THR A 1 119 ? 7.807 -9.203 33.141 1.00 29.06 119 THR A O 1
ATOM 945 N N . LYS A 1 120 ? 7.797 -7.998 35.039 1.00 37.12 120 LYS A N 1
ATOM 946 C CA . LYS A 1 120 ? 6.384 -7.615 35.026 1.00 37.12 120 LYS A CA 1
ATOM 947 C C . LYS A 1 120 ? 6.190 -6.492 33.996 1.00 37.12 120 LYS A C 1
ATOM 949 O O . LYS A 1 120 ? 7.102 -5.706 33.776 1.00 37.12 120 LYS A O 1
ATOM 954 N N . GLU A 1 121 ? 4.969 -6.426 33.466 1.00 33.81 121 GLU A N 1
ATOM 955 C CA . GLU A 1 121 ? 4.413 -5.394 32.568 1.00 33.81 121 GLU A CA 1
ATOM 956 C C . GLU A 1 121 ? 4.532 -5.647 31.057 1.00 33.81 121 GLU A C 1
ATOM 958 O O . GLU A 1 121 ? 5.087 -4.897 30.261 1.00 33.81 121 GLU A O 1
ATOM 963 N N . ILE A 1 122 ? 3.842 -6.725 30.681 1.00 37.97 122 ILE A N 1
ATOM 964 C CA . ILE A 1 122 ? 2.952 -6.815 29.515 1.00 37.97 122 ILE A CA 1
ATOM 965 C C . ILE A 1 122 ? 2.094 -5.534 29.434 1.00 37.97 122 ILE A C 1
ATOM 967 O O . ILE A 1 122 ? 1.711 -5.011 30.482 1.00 37.97 122 ILE A O 1
ATOM 971 N N . LEU A 1 123 ? 1.791 -5.058 28.213 1.00 39.66 123 LEU A N 1
ATOM 972 C CA . LEU A 1 123 ? 0.864 -3.951 27.899 1.00 39.66 123 LEU A CA 1
ATOM 973 C C . LEU A 1 123 ? -0.215 -3.755 28.969 1.00 39.66 123 LEU A C 1
ATOM 975 O O . LEU A 1 123 ? -0.768 -4.760 29.421 1.00 39.66 123 LEU A O 1
ATOM 979 N N . PRO A 1 124 ? -0.566 -2.507 29.334 1.00 38.38 124 PRO A N 1
ATOM 980 C CA . PRO A 1 124 ? -1.418 -2.248 30.479 1.00 38.38 124 PRO A CA 1
ATOM 981 C C . PRO A 1 124 ? -2.686 -3.096 30.391 1.00 38.38 124 PRO A C 1
ATOM 983 O O . PRO A 1 124 ? -3.568 -2.863 29.563 1.00 38.38 124 PRO A O 1
ATOM 986 N N . VAL A 1 125 ? -2.767 -4.097 31.273 1.00 42.47 125 VAL A N 1
ATOM 987 C CA . VAL A 1 125 ? -3.917 -4.996 31.438 1.00 42.47 125 VAL A CA 1
ATOM 988 C C . VAL A 1 125 ? -5.209 -4.183 31.630 1.00 42.47 125 VAL A C 1
ATOM 990 O O . VAL A 1 125 ? -6.299 -4.673 31.358 1.00 42.47 125 VAL A O 1
ATOM 993 N N . SER A 1 126 ? -5.098 -2.911 32.022 1.00 39.72 126 SER A N 1
ATOM 994 C CA . SER A 1 126 ? -6.175 -1.926 32.113 1.00 39.72 126 SER A CA 1
ATOM 995 C C . SER A 1 126 ? -6.918 -1.643 30.799 1.00 39.72 126 SER A C 1
ATOM 997 O O . SER A 1 126 ? -8.116 -1.393 30.867 1.00 39.72 126 SER A O 1
ATOM 999 N N . VAL A 1 127 ? -6.294 -1.738 29.616 1.00 44.03 127 VAL A N 1
ATOM 1000 C CA . VAL A 1 127 ? -7.016 -1.535 28.336 1.00 44.03 127 VAL A CA 1
ATOM 1001 C C . VAL A 1 127 ? -7.870 -2.759 27.976 1.00 44.03 127 VAL A C 1
ATOM 1003 O O . VAL A 1 127 ? -8.979 -2.613 27.473 1.00 44.03 127 VAL A O 1
ATOM 1006 N N . MET A 1 128 ? -7.398 -3.968 28.297 1.00 38.59 128 MET A N 1
ATOM 1007 C CA . MET A 1 128 ? -8.139 -5.221 28.075 1.00 38.59 128 MET A CA 1
ATOM 1008 C C . MET A 1 128 ? -9.219 -5.474 29.141 1.00 38.59 128 MET A C 1
ATOM 1010 O O . MET A 1 128 ? -10.272 -6.028 28.837 1.00 38.59 128 MET A O 1
ATOM 1014 N N . ARG A 1 129 ? -8.991 -5.054 30.394 1.00 42.72 129 ARG A N 1
ATOM 1015 C CA . ARG A 1 129 ? -9.907 -5.305 31.523 1.00 42.72 129 ARG A CA 1
ATOM 1016 C C . ARG A 1 129 ? -11.188 -4.455 31.469 1.00 42.72 129 ARG A C 1
ATOM 1018 O O . ARG A 1 129 ? -12.183 -4.839 32.068 1.00 42.72 129 ARG A O 1
ATOM 1025 N N . HIS A 1 130 ? -11.205 -3.356 30.712 1.00 42.41 130 HIS A N 1
ATOM 1026 C CA . HIS A 1 130 ? -12.390 -2.502 30.535 1.00 42.41 130 HIS A CA 1
ATOM 1027 C C . HIS A 1 130 ? -13.337 -2.921 29.399 1.00 42.41 130 HIS A C 1
ATOM 1029 O O . HIS A 1 130 ? -14.323 -2.234 29.157 1.00 42.41 130 HIS A O 1
ATOM 1035 N N . LEU A 1 131 ? -13.083 -4.047 28.727 1.00 46.00 131 LEU A N 1
ATOM 1036 C 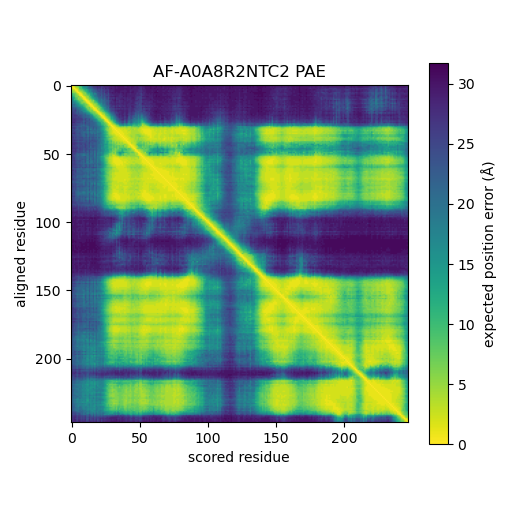CA . LEU A 1 131 ? -14.002 -4.603 27.723 1.00 46.00 131 LEU A CA 1
ATOM 1037 C C . LEU A 1 131 ? -15.144 -5.446 28.329 1.00 46.00 131 LEU A C 1
ATOM 1039 O O . LEU A 1 131 ? -15.972 -5.953 27.578 1.00 46.00 131 LEU A O 1
ATOM 1043 N N . TYR A 1 132 ? -15.182 -5.621 29.657 1.00 39.28 132 TYR A N 1
ATOM 1044 C CA . TYR A 1 132 ? -16.042 -6.608 30.327 1.00 39.28 132 TYR A CA 1
ATOM 1045 C C . TYR A 1 132 ? -17.117 -6.052 31.262 1.00 39.28 132 TYR A C 1
ATOM 1047 O O . TYR A 1 132 ? -17.873 -6.843 31.818 1.00 39.28 132 TYR A O 1
ATOM 1055 N N . ASP A 1 133 ? -17.223 -4.739 31.434 1.00 41.66 133 ASP A N 1
ATOM 1056 C CA . ASP A 1 133 ? -18.197 -4.169 32.362 1.00 41.66 133 ASP A CA 1
ATOM 1057 C C . ASP A 1 133 ? -18.838 -2.931 31.745 1.00 41.66 133 ASP A C 1
ATOM 1059 O O . ASP A 1 133 ? -18.117 -1.970 31.482 1.00 41.66 133 ASP A O 1
ATOM 1063 N N . THR A 1 134 ? -20.142 -3.019 31.449 1.00 42.00 134 THR A N 1
ATOM 1064 C CA . THR A 1 134 ? -21.124 -1.917 31.475 1.00 42.00 134 THR A CA 1
ATOM 1065 C C . THR A 1 134 ? -22.488 -2.394 30.965 1.00 42.00 134 THR A C 1
ATOM 1067 O O . THR A 1 134 ? -22.689 -2.583 29.764 1.00 42.00 134 THR A O 1
ATOM 1070 N N . THR A 1 135 ? -23.441 -2.541 31.885 1.00 44.25 135 THR A N 1
ATOM 1071 C CA . THR A 1 135 ? -24.892 -2.579 31.644 1.00 44.25 135 THR A CA 1
ATOM 1072 C C . THR A 1 135 ? -25.485 -1.180 31.860 1.00 44.25 135 THR A C 1
ATOM 1074 O O . THR A 1 135 ? -26.244 -0.971 32.801 1.00 44.25 135 THR A O 1
ATOM 1077 N N . GLU A 1 136 ? -25.122 -0.209 31.017 1.00 50.75 136 GLU A N 1
ATOM 1078 C CA . GLU A 1 136 ? -25.734 1.132 30.988 1.00 50.75 136 GLU A CA 1
ATOM 1079 C C . GLU A 1 136 ? -26.092 1.520 29.538 1.00 50.75 136 GLU A C 1
ATOM 1081 O O . GLU A 1 136 ? -25.296 1.258 28.632 1.00 50.75 136 GLU A O 1
ATOM 1086 N N . PRO A 1 137 ? -27.283 2.102 29.286 1.00 49.06 137 PRO A N 1
ATOM 1087 C CA . PRO A 1 137 ? -27.884 2.151 27.949 1.00 49.06 137 PRO A CA 1
ATOM 1088 C C . PRO A 1 137 ? -27.342 3.237 26.999 1.00 49.06 137 PRO A C 1
ATOM 1090 O O . PRO A 1 137 ? -27.644 3.161 25.813 1.00 49.06 137 PRO A O 1
ATOM 1093 N N . ASP A 1 138 ? -26.506 4.174 27.464 1.00 50.34 138 ASP A N 1
ATOM 1094 C CA . ASP A 1 138 ? -25.989 5.295 26.647 1.00 50.34 138 ASP A CA 1
ATOM 1095 C C . ASP A 1 138 ? -24.455 5.313 26.488 1.00 50.34 138 ASP A C 1
ATOM 1097 O O . ASP A 1 138 ? -23.872 6.291 26.014 1.00 50.34 138 ASP A O 1
ATOM 1101 N N . ILE A 1 139 ? -23.760 4.236 26.866 1.00 62.75 139 ILE A N 1
ATOM 1102 C CA . ILE A 1 139 ? -22.300 4.175 26.736 1.00 62.75 139 ILE A CA 1
ATOM 1103 C C . ILE A 1 139 ? -21.937 3.782 25.306 1.00 62.75 139 ILE A C 1
ATOM 1105 O O . ILE A 1 139 ? -22.204 2.664 24.862 1.00 62.75 139 ILE A O 1
ATOM 1109 N N . GLU A 1 140 ? -21.278 4.695 24.589 1.00 67.50 140 GLU A N 1
ATOM 1110 C CA . GLU A 1 140 ? -20.656 4.387 23.304 1.00 67.50 140 GLU A CA 1
ATOM 1111 C C . GLU A 1 140 ? -19.746 3.156 23.472 1.00 67.50 140 GLU A C 1
ATOM 1113 O O . GLU A 1 140 ? -18.789 3.150 24.252 1.00 67.50 140 GLU A O 1
ATOM 1118 N N . VAL A 1 141 ? -20.093 2.067 22.783 1.00 77.06 141 VAL A N 1
ATOM 1119 C CA . VAL A 1 141 ? -19.413 0.780 22.944 1.00 77.06 141 VAL A CA 1
ATOM 1120 C C . VAL A 1 141 ? -17.973 0.909 22.465 1.00 77.06 141 VAL A C 1
ATOM 1122 O O . VAL A 1 141 ? -17.722 1.232 21.305 1.00 77.06 141 VAL A O 1
ATOM 1125 N N . ALA A 1 142 ? -17.029 0.596 23.352 1.00 85.69 142 ALA A N 1
ATOM 1126 C CA . ALA A 1 142 ? -15.611 0.565 23.032 1.00 85.69 142 ALA A CA 1
ATOM 1127 C C . ALA A 1 142 ? -15.327 -0.342 21.823 1.00 85.69 142 ALA A C 1
ATOM 1129 O O . ALA A 1 142 ? -15.641 -1.537 21.832 1.00 85.69 142 ALA A O 1
ATOM 1130 N N . ASP A 1 143 ? -14.693 0.226 20.798 1.00 90.69 143 ASP A N 1
ATOM 1131 C CA . ASP A 1 143 ? -14.301 -0.486 19.590 1.00 90.69 143 ASP A CA 1
ATOM 1132 C C . ASP A 1 143 ? -12.858 -0.172 19.164 1.00 90.69 143 ASP A C 1
ATOM 1134 O O . ASP A 1 143 ? -12.262 0.845 19.526 1.00 90.69 143 ASP A O 1
ATOM 1138 N N . ILE A 1 144 ? -12.267 -1.093 18.403 1.00 93.75 144 ILE A N 1
ATOM 1139 C CA . ILE A 1 144 ? -10.959 -0.923 17.768 1.00 93.75 144 ILE A CA 1
ATOM 1140 C C . ILE A 1 144 ? -11.137 -1.178 16.278 1.00 93.75 144 ILE A C 1
ATOM 1142 O O . ILE A 1 144 ? -11.550 -2.263 15.871 1.00 93.75 144 ILE A O 1
ATOM 1146 N N . LYS A 1 145 ? -10.809 -0.191 15.450 1.00 95.50 145 LYS A N 1
ATOM 1147 C CA . LYS A 1 145 ? -10.891 -0.300 13.990 1.00 95.50 145 LYS A CA 1
ATOM 1148 C C . LYS A 1 145 ? -9.554 -0.760 13.434 1.00 95.50 145 LYS A C 1
ATOM 1150 O O . LYS A 1 145 ? -8.517 -0.197 13.784 1.00 95.50 145 LYS A O 1
ATOM 1155 N N . LEU A 1 146 ? -9.591 -1.772 12.572 1.00 97.00 146 LEU A N 1
ATOM 1156 C CA . LEU A 1 146 ? -8.427 -2.310 11.885 1.00 97.00 146 LEU A CA 1
ATOM 1157 C C . LEU A 1 146 ? -8.427 -1.830 10.436 1.00 97.00 146 LEU A C 1
ATOM 1159 O O . LEU A 1 146 ? -9.394 -2.024 9.695 1.00 97.00 146 LEU A O 1
ATOM 1163 N N . TYR A 1 147 ? -7.320 -1.217 10.042 1.00 97.06 147 TYR A N 1
ATOM 1164 C CA . TYR A 1 147 ? -7.110 -0.639 8.725 1.00 97.06 147 TYR A CA 1
ATOM 1165 C C . TYR A 1 147 ? -5.887 -1.252 8.052 1.00 97.06 147 TYR A C 1
ATOM 1167 O O . TYR A 1 147 ? -4.901 -1.578 8.706 1.00 97.06 147 TYR A O 1
ATOM 1175 N N . THR A 1 148 ? -5.920 -1.311 6.732 1.00 96.38 148 THR A N 1
ATOM 1176 C CA . THR A 1 148 ? -4.743 -1.480 5.874 1.00 96.38 148 THR A CA 1
ATOM 1177 C C . THR A 1 148 ? -4.808 -0.420 4.777 1.00 96.38 148 THR A C 1
ATOM 1179 O O . THR A 1 148 ? -5.703 0.427 4.799 1.00 96.38 148 THR A O 1
ATOM 1182 N N . HIS A 1 149 ? -3.894 -0.447 3.815 1.00 93.56 149 HIS A N 1
ATOM 1183 C CA . HIS A 1 149 ? -4.011 0.378 2.618 1.00 93.56 149 HIS A CA 1
ATOM 1184 C C . HIS A 1 149 ? -4.211 -0.436 1.349 1.00 93.56 149 HIS A C 1
ATOM 1186 O O . HIS A 1 149 ? -3.803 -1.595 1.245 1.00 93.56 149 HIS A O 1
ATOM 1192 N N . GLU A 1 150 ? -4.776 0.231 0.358 1.00 92.56 150 GLU A N 1
ATOM 1193 C CA . GLU A 1 150 ? -4.587 -0.095 -1.045 1.00 92.56 150 GLU A CA 1
ATOM 1194 C C . GLU A 1 150 ? -3.423 0.751 -1.582 1.00 92.56 150 GLU A C 1
ATOM 1196 O O . GLU A 1 150 ? -3.379 1.958 -1.340 1.00 92.56 150 GLU A O 1
ATOM 1201 N N . MET A 1 151 ? -2.461 0.119 -2.257 1.00 91.00 151 MET A N 1
ATOM 1202 C CA . MET A 1 151 ? -1.308 0.804 -2.857 1.00 91.00 151 MET A CA 1
ATOM 1203 C C . MET A 1 151 ? -1.579 1.133 -4.324 1.00 91.00 151 MET A C 1
ATOM 1205 O O . MET A 1 151 ? -2.310 0.392 -4.980 1.00 91.00 151 MET A O 1
ATOM 1209 N N . TYR A 1 152 ? -0.924 2.178 -4.839 1.00 88.00 152 TYR A N 1
ATOM 1210 C CA . TYR A 1 152 ? -0.999 2.597 -6.243 1.00 88.00 152 TYR A CA 1
ATOM 1211 C C . TYR A 1 152 ? -2.443 2.731 -6.722 1.00 88.00 152 TYR A C 1
ATOM 1213 O O . TYR A 1 152 ? -2.839 2.130 -7.714 1.00 88.00 152 TYR A O 1
ATOM 1221 N N . ILE A 1 153 ? -3.261 3.493 -5.994 1.00 89.62 153 ILE A N 1
ATOM 1222 C CA . ILE A 1 153 ? -4.660 3.726 -6.386 1.00 89.62 153 ILE A CA 1
ATOM 1223 C C . ILE A 1 153 ? -4.760 4.565 -7.668 1.00 89.62 153 ILE A C 1
ATOM 1225 O O . ILE A 1 153 ? -5.764 4.471 -8.375 1.00 89.62 153 ILE A O 1
ATOM 1229 N N . ASP A 1 154 ? -3.709 5.333 -7.964 1.00 85.81 154 ASP A N 1
ATOM 1230 C CA . ASP A 1 154 ? -3.548 6.229 -9.102 1.00 85.81 154 ASP A CA 1
ATOM 1231 C C . ASP A 1 154 ? -2.127 6.134 -9.700 1.00 85.81 154 ASP A C 1
ATOM 1233 O O . ASP A 1 154 ? -1.231 5.484 -9.155 1.00 85.81 154 ASP A O 1
ATOM 1237 N N . GLY A 1 155 ? -1.907 6.823 -10.825 1.00 82.94 155 GLY A N 1
ATOM 1238 C CA . GLY A 1 155 ? -0.601 6.891 -11.490 1.00 82.94 155 GLY A CA 1
ATOM 1239 C C . GLY A 1 155 ? 0.452 7.733 -10.753 1.00 82.94 155 GLY A C 1
ATOM 1240 O O . GLY A 1 155 ? 1.607 7.764 -11.174 1.00 82.94 155 GLY A O 1
ATOM 1241 N N . LEU A 1 156 ? 0.100 8.401 -9.651 1.00 85.25 156 LEU A N 1
ATOM 1242 C CA . LEU A 1 156 ? 1.044 9.161 -8.825 1.00 85.25 156 LEU A CA 1
ATOM 1243 C C . LEU A 1 156 ? 1.695 8.289 -7.746 1.00 85.25 156 LEU A C 1
ATOM 1245 O O . LEU A 1 156 ? 2.660 8.717 -7.121 1.00 85.25 156 LEU A O 1
ATOM 1249 N N . GLY A 1 157 ? 1.222 7.050 -7.578 1.00 82.94 157 GLY A N 1
ATOM 1250 C CA . GLY A 1 157 ? 1.722 6.136 -6.554 1.00 82.94 157 GLY A CA 1
ATOM 1251 C C . GLY A 1 157 ? 1.054 6.345 -5.198 1.00 82.94 157 GLY A C 1
ATOM 1252 O O . GLY A 1 157 ? 1.557 5.863 -4.185 1.00 82.94 157 GLY A O 1
ATOM 1253 N N . SER A 1 158 ? -0.091 7.035 -5.166 1.00 88.19 158 SER A N 1
ATOM 1254 C CA . SER A 1 158 ? -0.839 7.267 -3.934 1.00 88.19 158 SER A CA 1
ATOM 1255 C C . SER A 1 158 ? -1.346 5.957 -3.329 1.00 88.19 158 SER A C 1
ATOM 1257 O O . SER A 1 158 ? -1.651 4.984 -4.027 1.00 88.19 158 SER A O 1
ATOM 1259 N N . SER A 1 159 ? -1.518 5.957 -2.011 1.00 91.69 159 SER A N 1
ATOM 1260 C CA . SER A 1 159 ? -2.179 4.893 -1.257 1.00 91.69 159 SER A CA 1
ATOM 1261 C C . SER A 1 159 ? -3.434 5.419 -0.562 1.00 91.69 159 SER A C 1
ATOM 1263 O O . SER A 1 159 ? -3.523 6.597 -0.209 1.00 91.69 159 SER A O 1
ATOM 1265 N N . ALA A 1 160 ? -4.427 4.547 -0.376 1.00 91.62 160 ALA A N 1
ATOM 1266 C CA . ALA A 1 160 ? -5.673 4.873 0.315 1.00 91.62 160 ALA A CA 1
ATOM 1267 C C . ALA A 1 160 ? -5.910 3.952 1.505 1.00 91.62 160 ALA A C 1
ATOM 1269 O O . ALA A 1 160 ? -5.655 2.751 1.448 1.00 91.62 160 ALA A O 1
ATOM 1270 N N . GLN A 1 161 ? -6.486 4.510 2.567 1.00 95.19 161 GLN A N 1
ATOM 1271 C CA . GLN A 1 161 ? -6.971 3.750 3.712 1.00 95.19 161 GLN A CA 1
ATOM 1272 C C . GLN A 1 161 ? -8.098 2.789 3.306 1.00 95.19 161 GLN A C 1
ATOM 1274 O O . GLN A 1 161 ? -9.063 3.183 2.659 1.00 95.19 161 GLN A O 1
ATOM 1279 N N . THR A 1 162 ? -8.026 1.552 3.787 1.00 94.81 162 THR A N 1
ATOM 1280 C CA . THR A 1 162 ? -9.075 0.534 3.674 1.00 94.81 162 THR A CA 1
ATOM 1281 C C . THR A 1 162 ? -9.414 -0.002 5.060 1.00 94.81 162 THR A C 1
ATOM 1283 O O . THR A 1 162 ? -8.527 -0.412 5.809 1.00 94.81 162 THR A O 1
ATOM 1286 N N . ILE A 1 163 ? -10.699 -0.012 5.419 1.00 95.69 163 ILE A N 1
ATOM 1287 C CA . ILE A 1 163 ? -11.169 -0.605 6.679 1.00 95.69 163 ILE A CA 1
ATOM 1288 C C . ILE A 1 163 ? -11.361 -2.106 6.472 1.00 95.69 163 ILE A C 1
ATOM 1290 O O . ILE A 1 163 ? -12.182 -2.514 5.650 1.00 95.69 163 ILE A O 1
ATOM 1294 N N . LEU A 1 164 ? -10.641 -2.918 7.241 1.00 96.75 164 LEU A N 1
ATOM 1295 C CA . LEU A 1 164 ? -10.756 -4.374 7.188 1.00 96.75 164 LEU A CA 1
ATOM 1296 C C . LEU A 1 164 ? -11.930 -4.848 8.041 1.00 96.75 164 LEU A C 1
ATOM 1298 O O . LEU A 1 164 ? -12.877 -5.457 7.546 1.00 96.75 164 LEU A O 1
ATOM 1302 N N . THR A 1 165 ? -11.876 -4.541 9.335 1.00 97.12 165 THR A N 1
ATOM 1303 C CA . THR A 1 165 ? -12.849 -4.994 10.331 1.00 97.12 165 THR A CA 1
ATOM 1304 C C . THR A 1 165 ? -12.761 -4.130 11.584 1.00 97.12 165 THR A C 1
ATOM 1306 O O . THR A 1 165 ? -11.826 -3.346 11.757 1.00 97.12 165 THR A O 1
ATOM 1309 N N . THR A 1 166 ? -13.731 -4.286 12.473 1.00 95.56 166 THR A N 1
ATOM 1310 C CA . THR A 1 166 ? -13.750 -3.656 13.788 1.00 95.56 166 THR A CA 1
ATOM 1311 C C . THR A 1 166 ? -13.811 -4.747 14.845 1.00 95.56 166 THR A C 1
ATOM 1313 O O . THR A 1 166 ? -14.648 -5.644 14.762 1.00 95.56 166 THR A O 1
ATOM 1316 N N . TRP A 1 167 ? -12.951 -4.670 15.854 1.00 93.69 167 TRP A N 1
ATOM 1317 C CA . TRP A 1 167 ? -13.094 -5.446 17.078 1.00 93.69 167 TRP A CA 1
ATOM 1318 C C . TRP A 1 167 ? -14.028 -4.704 18.031 1.00 93.69 167 TRP A C 1
ATOM 1320 O O . TRP A 1 167 ? -13.710 -3.603 18.477 1.00 93.69 167 TRP A O 1
ATOM 1330 N N . LYS A 1 168 ? -15.183 -5.296 18.337 1.00 91.06 168 LYS A N 1
ATOM 1331 C CA . LYS A 1 168 ? -16.139 -4.778 19.324 1.00 91.06 168 LYS A CA 1
ATOM 1332 C C . LYS A 1 168 ? -16.880 -5.934 19.980 1.00 91.06 168 LYS A C 1
ATOM 1334 O O . LYS A 1 168 ? -17.139 -6.938 19.322 1.00 91.06 168 LYS A O 1
ATOM 1339 N N . LEU A 1 169 ? -17.240 -5.796 21.257 1.00 88.75 169 LEU A N 1
ATOM 1340 C CA . LEU A 1 169 ? -17.967 -6.836 22.004 1.00 88.75 169 LEU A CA 1
ATOM 1341 C C . LEU A 1 169 ? -17.299 -8.227 21.883 1.00 88.75 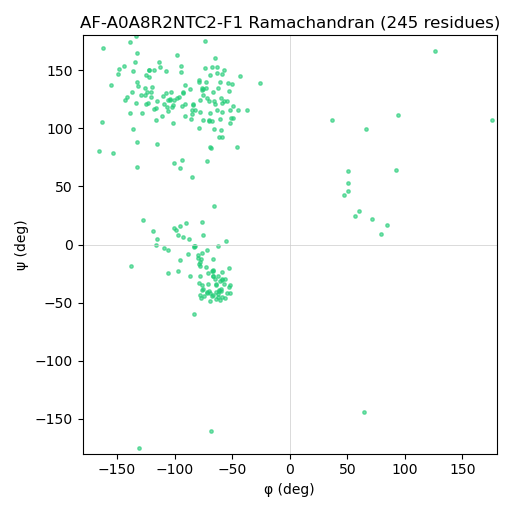169 LEU A C 1
ATOM 1343 O O . LEU A 1 169 ? -17.960 -9.219 21.583 1.00 88.75 169 LEU A O 1
ATOM 1347 N N . ASN A 1 170 ? -15.970 -8.274 22.050 1.00 86.25 170 ASN A N 1
ATOM 1348 C CA . ASN A 1 170 ? -15.127 -9.478 21.957 1.00 86.25 170 ASN A CA 1
ATOM 1349 C C . ASN A 1 170 ? -15.208 -10.264 20.637 1.00 86.25 170 ASN A C 1
ATOM 1351 O O . ASN A 1 170 ? -14.901 -11.454 20.603 1.00 86.25 170 ASN A O 1
ATOM 1355 N N . LYS A 1 171 ? -15.590 -9.610 19.537 1.00 92.56 171 LYS A N 1
ATOM 1356 C CA . LYS A 1 171 ? -15.589 -10.224 18.209 1.00 92.56 171 LYS A CA 1
ATOM 1357 C C . LYS A 1 171 ? -15.191 -9.240 17.120 1.00 92.56 171 LYS A C 1
ATOM 1359 O O . LYS A 1 171 ? -15.414 -8.033 17.229 1.00 92.56 171 LYS A O 1
ATOM 1364 N N . PHE A 1 172 ? -14.646 -9.775 16.033 1.00 94.94 172 PHE A N 1
ATOM 1365 C CA . PHE A 1 172 ? -14.541 -9.031 14.786 1.00 94.94 172 PHE A CA 1
ATOM 1366 C C . PHE A 1 172 ? -15.920 -8.893 14.142 1.00 94.94 172 PHE A C 1
ATOM 1368 O O . PHE A 1 172 ? -16.708 -9.836 14.120 1.00 94.94 172 PHE A O 1
ATOM 1375 N N . THR A 1 173 ? -16.204 -7.723 13.575 1.00 95.38 173 THR A N 1
ATOM 1376 C CA . THR A 1 173 ? -17.414 -7.505 12.768 1.00 95.38 173 THR A CA 1
ATOM 1377 C C . THR A 1 173 ? -17.406 -8.298 11.465 1.00 95.38 173 THR A C 1
ATOM 1379 O O . THR A 1 173 ? -18.469 -8.595 10.938 1.00 95.38 173 THR A O 1
ATOM 1382 N N . ARG A 1 174 ? -16.210 -8.601 10.951 1.00 96.44 174 ARG A N 1
ATOM 1383 C CA . ARG A 1 174 ? -15.936 -9.439 9.776 1.00 96.44 174 ARG A CA 1
ATOM 1384 C C . ARG A 1 174 ? -14.832 -10.433 10.158 1.00 96.44 174 ARG A C 1
ATOM 1386 O O . ARG A 1 174 ? -13.662 -10.046 10.097 1.00 96.44 174 ARG A O 1
ATOM 1393 N N . PRO A 1 175 ? -15.164 -11.611 10.715 1.00 92.56 175 PRO A N 1
ATOM 1394 C CA . PRO A 1 175 ? -14.174 -12.575 11.208 1.00 92.56 175 PRO A CA 1
ATOM 1395 C C . PRO A 1 175 ? -13.378 -13.271 10.095 1.00 92.56 175 PRO A C 1
ATOM 1397 O O . PRO A 1 175 ? -12.258 -13.705 10.334 1.00 92.56 175 PRO A O 1
ATOM 1400 N N . GLU A 1 176 ? -13.933 -13.350 8.890 1.00 95.88 176 GLU A N 1
ATOM 1401 C CA . GLU A 1 176 ? -13.336 -13.984 7.711 1.00 95.88 176 GLU A CA 1
ATOM 1402 C C . GLU A 1 176 ? -12.355 -13.093 6.930 1.00 95.88 176 GLU A C 1
ATOM 1404 O O . GLU A 1 176 ? -11.784 -13.538 5.937 1.00 95.88 176 GLU A O 1
ATOM 1409 N N . VAL A 1 177 ? -12.162 -11.833 7.340 1.00 94.62 177 VAL A N 1
ATOM 1410 C CA . VAL A 1 177 ? -11.295 -10.905 6.602 1.00 94.62 177 VAL A CA 1
ATOM 1411 C C . VAL A 1 177 ? -9.817 -11.262 6.782 1.00 94.62 177 VAL A C 1
ATOM 1413 O O . VAL A 1 177 ? -9.345 -11.481 7.899 1.00 94.62 177 VAL A O 1
ATOM 1416 N N . ASP A 1 178 ? -9.058 -11.255 5.688 1.00 94.00 178 ASP A N 1
ATOM 1417 C CA . ASP A 1 178 ? -7.600 -11.315 5.753 1.00 94.00 178 ASP A CA 1
ATOM 1418 C C . ASP A 1 178 ? -7.043 -9.983 6.280 1.00 94.00 178 ASP A C 1
ATOM 1420 O O . ASP A 1 178 ? -7.341 -8.909 5.751 1.00 94.00 178 ASP A O 1
ATOM 1424 N N . LEU A 1 179 ? -6.233 -10.045 7.339 1.00 94.50 179 LEU A N 1
ATOM 1425 C CA . LEU A 1 179 ? -5.612 -8.867 7.944 1.00 94.50 179 LEU A CA 1
ATOM 1426 C C . LEU A 1 179 ? -4.404 -8.348 7.150 1.00 94.50 179 LEU A C 1
ATOM 1428 O O . LEU A 1 179 ? -4.014 -7.195 7.333 1.00 94.50 179 LEU A O 1
ATOM 1432 N N . TYR A 1 180 ? -3.824 -9.178 6.278 1.00 93.44 180 TYR A N 1
ATOM 1433 C CA . TYR A 1 180 ? -2.688 -8.836 5.420 1.00 93.44 180 TYR A CA 1
ATOM 1434 C C . TYR A 1 180 ? -2.947 -9.290 3.976 1.00 93.44 180 TYR A C 1
ATOM 1436 O O . TYR A 1 180 ? -2.240 -10.166 3.476 1.00 93.44 180 TYR A O 1
ATOM 1444 N N . PRO A 1 181 ? -3.935 -8.684 3.292 1.00 93.06 181 PRO A N 1
ATOM 1445 C CA . PRO A 1 181 ? -4.273 -9.074 1.932 1.00 93.06 181 PRO A CA 1
ATOM 1446 C C . PRO A 1 181 ? -3.105 -8.815 0.979 1.00 93.06 181 PRO A C 1
ATOM 1448 O O . PRO A 1 181 ? -2.368 -7.833 1.133 1.00 93.06 181 PRO A O 1
ATOM 1451 N N . VAL A 1 182 ? -2.992 -9.668 -0.042 1.00 90.12 182 VAL A N 1
ATOM 1452 C CA . VAL A 1 182 ? -2.010 -9.533 -1.127 1.00 90.12 182 VAL A CA 1
ATOM 1453 C C . VAL A 1 182 ? -2.101 -8.136 -1.750 1.00 90.12 182 VAL A C 1
ATOM 1455 O O . VAL A 1 182 ? -3.189 -7.641 -2.053 1.00 90.12 182 VAL A O 1
ATOM 1458 N N . LYS A 1 183 ? -0.946 -7.487 -1.926 1.00 89.56 183 LYS A N 1
ATOM 1459 C CA . LYS A 1 183 ? -0.831 -6.139 -2.501 1.00 89.56 183 LYS A CA 1
ATOM 1460 C C . LYS A 1 183 ? -0.478 -6.195 -3.985 1.00 89.56 183 LYS A C 1
ATOM 1462 O O . LYS A 1 183 ? -0.021 -7.218 -4.481 1.00 89.56 183 LYS A O 1
ATOM 1467 N N . LEU A 1 184 ? -0.685 -5.070 -4.676 1.00 86.12 184 LEU A N 1
ATOM 1468 C CA . LEU A 1 184 ? -0.324 -4.879 -6.090 1.00 86.12 184 LEU A CA 1
ATOM 1469 C C . LEU A 1 184 ? -1.005 -5.858 -7.061 1.00 86.12 184 LEU A C 1
ATOM 1471 O O . LEU A 1 184 ? -0.476 -6.139 -8.131 1.00 86.12 184 LEU A O 1
ATOM 1475 N N . VAL A 1 185 ? -2.205 -6.344 -6.724 1.00 85.94 185 VAL A N 1
ATOM 1476 C CA . VAL A 1 185 ? -2.981 -7.255 -7.591 1.00 85.94 185 VAL A CA 1
ATOM 1477 C C . VAL A 1 185 ? -3.235 -6.641 -8.975 1.00 85.94 185 VAL A C 1
ATOM 1479 O O . VAL A 1 185 ? -3.205 -7.342 -9.980 1.00 85.94 185 VAL A O 1
ATOM 1482 N N . ASN A 1 186 ? -3.408 -5.316 -9.036 1.00 85.12 186 ASN A N 1
ATOM 1483 C CA . ASN A 1 186 ? -3.619 -4.557 -10.275 1.00 85.12 186 ASN A CA 1
ATOM 1484 C C . ASN A 1 186 ? -2.319 -3.946 -10.842 1.00 85.12 186 ASN A C 1
ATOM 1486 O O . ASN A 1 186 ? -2.368 -3.023 -11.663 1.00 85.12 186 ASN A O 1
ATOM 1490 N N . GLY A 1 187 ? -1.160 -4.418 -10.370 1.00 89.06 187 GLY A N 1
ATOM 1491 C CA . GLY A 1 187 ? 0.137 -3.824 -10.664 1.00 89.06 187 GLY A CA 1
ATOM 1492 C C . GLY A 1 187 ? 0.269 -2.412 -10.089 1.00 89.06 187 GLY A C 1
ATOM 1493 O O . GLY A 1 187 ? -0.259 -2.108 -9.020 1.00 89.06 187 GLY A O 1
ATOM 1494 N N . PHE A 1 188 ? 0.956 -1.542 -10.822 1.00 92.00 188 PHE A N 1
ATOM 1495 C CA . PHE A 1 188 ? 1.252 -0.163 -10.429 1.00 92.00 188 PHE A CA 1
ATOM 1496 C C . PHE A 1 188 ? 0.298 0.875 -11.048 1.00 92.00 188 PHE A C 1
ATOM 1498 O O . PHE A 1 188 ? 0.580 2.068 -11.005 1.00 92.00 188 PHE A O 1
ATOM 1505 N N . ARG A 1 189 ? -0.820 0.445 -11.652 1.00 90.88 189 ARG A N 1
ATOM 1506 C CA . ARG A 1 189 ? -1.886 1.308 -12.209 1.00 90.88 189 ARG A CA 1
ATOM 1507 C C . ARG A 1 189 ? -1.406 2.476 -13.086 1.00 90.88 189 ARG A C 1
ATOM 1509 O O . ARG A 1 189 ? -1.919 3.590 -13.008 1.00 90.88 189 ARG A O 1
ATOM 1516 N N . GLY A 1 190 ? -0.428 2.217 -13.945 1.00 91.38 190 GLY A N 1
ATOM 1517 C CA . GLY A 1 190 ? 0.131 3.204 -14.865 1.00 91.38 190 GLY A CA 1
ATOM 1518 C C . GLY A 1 190 ? 1.137 4.161 -14.225 1.00 91.38 190 GLY A C 1
ATOM 1519 O O . GLY A 1 190 ? 1.555 5.109 -14.892 1.00 91.38 190 GLY A O 1
ATOM 1520 N N . HIS A 1 191 ? 1.554 3.915 -12.977 1.00 92.50 191 HIS A N 1
ATOM 1521 C CA . HIS A 1 191 ? 2.560 4.725 -12.297 1.00 92.50 191 HIS A CA 1
ATOM 1522 C C . HIS A 1 191 ? 3.804 4.909 -13.156 1.00 92.50 191 HIS A C 1
ATOM 1524 O O . HIS A 1 191 ? 4.253 3.979 -13.829 1.00 92.50 191 HIS A O 1
ATOM 1530 N N . ARG A 1 192 ? 4.342 6.126 -13.159 1.00 91.38 192 ARG A N 1
ATOM 1531 C CA . ARG A 1 192 ? 5.475 6.473 -14.007 1.00 91.38 192 ARG A CA 1
ATOM 1532 C C . ARG A 1 192 ? 6.784 6.238 -13.275 1.00 91.38 192 ARG A C 1
ATOM 1534 O O . ARG A 1 192 ? 7.152 7.010 -12.397 1.00 91.38 192 ARG A O 1
ATOM 1541 N N . PHE A 1 193 ? 7.525 5.230 -13.716 1.00 91.75 193 PHE A N 1
ATOM 1542 C CA . PHE A 1 193 ? 8.914 5.039 -13.325 1.00 91.75 193 PHE A CA 1
ATOM 1543 C C . PHE A 1 193 ? 9.831 5.834 -14.244 1.00 91.75 193 PHE A C 1
ATOM 1545 O O . PHE A 1 193 ? 9.685 5.815 -15.469 1.00 91.75 193 PHE A O 1
ATOM 1552 N N . ILE A 1 194 ? 10.786 6.533 -13.638 1.00 90.62 194 ILE A N 1
ATOM 1553 C CA . ILE A 1 194 ? 11.818 7.272 -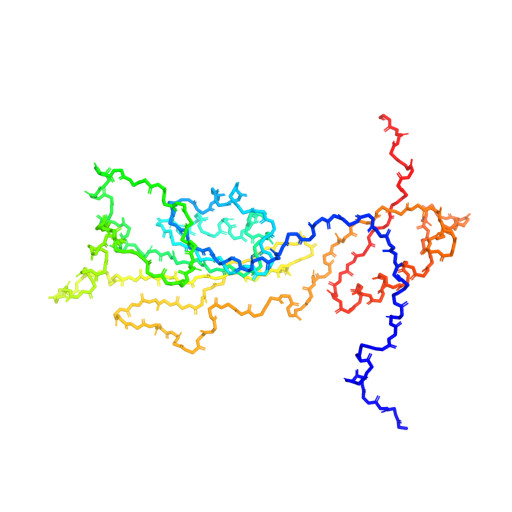14.354 1.00 90.62 194 ILE A CA 1
ATOM 1554 C C . ILE A 1 194 ? 13.106 6.451 -14.318 1.00 90.62 194 ILE A C 1
ATOM 1556 O O . ILE A 1 194 ? 13.622 6.145 -13.245 1.00 90.62 194 ILE A O 1
ATOM 1560 N N . LEU A 1 195 ? 13.601 6.089 -15.496 1.00 90.25 195 LEU A N 1
ATOM 1561 C CA . LEU A 1 195 ? 14.835 5.349 -15.705 1.00 90.25 195 LEU A CA 1
ATOM 1562 C C . LEU A 1 195 ? 15.896 6.291 -16.268 1.00 90.25 195 LEU A C 1
ATOM 1564 O O . LEU A 1 195 ? 15.663 6.959 -17.273 1.00 90.25 195 LEU A O 1
ATOM 1568 N N . SER A 1 196 ? 17.077 6.285 -15.663 1.00 89.56 196 SER A N 1
ATOM 1569 C CA . SER A 1 196 ? 18.268 6.873 -16.272 1.00 89.56 196 SER A CA 1
ATOM 1570 C C . SER A 1 196 ? 19.023 5.782 -17.027 1.00 89.56 196 SER A C 1
ATOM 1572 O O . SER A 1 196 ? 19.437 4.797 -16.417 1.00 89.56 196 SER A O 1
ATOM 1574 N N . ALA A 1 197 ? 19.183 5.941 -18.337 1.00 87.31 197 ALA A N 1
ATOM 1575 C CA . ALA A 1 197 ? 19.889 5.006 -19.208 1.00 87.31 197 ALA A CA 1
ATOM 1576 C C . ALA A 1 197 ? 21.179 5.636 -19.748 1.00 87.31 197 ALA A C 1
ATOM 1578 O O . ALA A 1 197 ? 21.283 6.853 -19.870 1.00 87.31 197 ALA A O 1
ATOM 1579 N N . ILE A 1 198 ? 22.168 4.802 -20.061 1.00 88.88 198 ILE A N 1
ATOM 1580 C CA . ILE A 1 198 ? 23.406 5.201 -20.737 1.00 88.88 198 ILE A CA 1
ATOM 1581 C C . ILE A 1 198 ? 23.574 4.335 -21.982 1.00 88.88 198 ILE A C 1
ATOM 1583 O O . ILE A 1 198 ? 23.184 3.165 -21.976 1.00 88.88 198 ILE A O 1
ATOM 1587 N N . GLU A 1 199 ? 24.135 4.895 -23.050 1.00 87.69 199 GLU A N 1
ATOM 1588 C CA . GLU A 1 199 ? 24.421 4.133 -24.263 1.00 87.69 199 GLU A CA 1
ATOM 1589 C C . GLU A 1 199 ? 25.448 3.027 -23.964 1.00 87.69 199 GLU A C 1
ATOM 1591 O O . GLU A 1 199 ? 26.584 3.285 -23.567 1.00 87.69 199 GLU A O 1
ATOM 1596 N N . ASN A 1 200 ? 25.021 1.774 -24.111 1.00 89.44 200 ASN A N 1
ATOM 1597 C CA . ASN A 1 200 ? 25.830 0.582 -23.888 1.00 89.44 200 ASN A CA 1
ATOM 1598 C C . ASN A 1 200 ? 25.289 -0.586 -24.736 1.00 89.44 200 ASN A C 1
ATOM 1600 O O . ASN A 1 200 ? 24.548 -1.443 -24.231 1.00 89.44 200 ASN A O 1
ATOM 1604 N N . PRO A 1 201 ? 25.599 -0.627 -26.042 1.00 89.50 201 PRO A N 1
ATOM 1605 C CA . PRO A 1 201 ? 25.164 -1.713 -26.907 1.00 89.50 201 PRO A CA 1
ATOM 1606 C C . PRO A 1 201 ? 25.722 -3.064 -26.423 1.00 89.50 201 PRO A C 1
ATOM 1608 O O . PRO A 1 201 ? 26.888 -3.137 -26.036 1.00 89.50 201 PRO A O 1
ATOM 1611 N N . PRO A 1 202 ? 24.940 -4.161 -26.462 1.00 87.81 202 PRO A N 1
ATOM 1612 C CA . PRO A 1 202 ? 23.577 -4.298 -26.994 1.00 87.81 202 PRO A CA 1
ATOM 1613 C C . PRO A 1 202 ? 22.456 -4.097 -25.948 1.00 87.81 202 PRO A C 1
ATOM 1615 O O . PRO A 1 202 ? 21.285 -4.366 -26.232 1.00 87.81 202 PRO A O 1
ATOM 1618 N N . LEU A 1 203 ? 22.798 -3.696 -24.721 1.00 88.25 203 LEU A N 1
ATOM 1619 C CA . LEU A 1 203 ? 21.875 -3.632 -23.583 1.00 88.25 203 LEU A CA 1
ATOM 1620 C C . LEU A 1 203 ? 20.961 -2.406 -23.644 1.00 88.25 203 LEU A C 1
ATOM 1622 O O . LEU A 1 203 ? 19.756 -2.546 -23.430 1.00 88.25 203 LEU A O 1
ATOM 1626 N N . SER A 1 204 ? 21.536 -1.252 -23.986 1.00 84.62 204 SER A N 1
ATOM 1627 C CA . SER A 1 204 ? 20.857 0.036 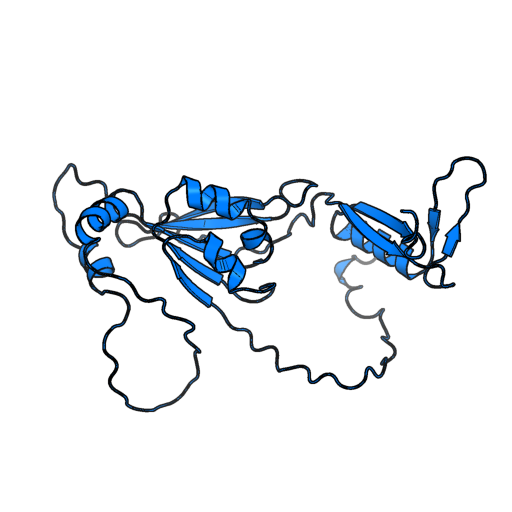-24.151 1.00 84.62 204 SER A CA 1
ATOM 1628 C C . SER A 1 204 ? 21.458 0.785 -25.342 1.00 84.62 204 SER A C 1
ATOM 1630 O O . SER A 1 204 ? 22.671 0.945 -25.430 1.00 84.62 204 SER A O 1
ATOM 1632 N N . VAL A 1 205 ? 20.621 1.221 -26.275 1.00 83.44 205 VAL A N 1
ATOM 1633 C CA . VAL A 1 205 ? 20.999 1.887 -27.525 1.00 83.44 205 VAL A CA 1
ATOM 1634 C C . VAL A 1 205 ? 20.105 3.104 -27.690 1.00 83.44 205 VAL A C 1
ATOM 1636 O O . VAL A 1 205 ? 18.880 2.962 -27.730 1.00 83.44 205 VAL A O 1
ATOM 1639 N N . ASP A 1 206 ? 20.716 4.279 -27.796 1.00 81.56 206 ASP A N 1
ATOM 1640 C CA . ASP A 1 206 ? 19.997 5.496 -28.152 1.00 81.56 206 ASP A CA 1
ATOM 1641 C C . ASP A 1 206 ? 19.730 5.506 -29.664 1.00 81.56 206 ASP A C 1
ATOM 1643 O O . ASP A 1 206 ? 20.633 5.349 -30.489 1.00 81.56 206 ASP A O 1
ATOM 1647 N N . LYS A 1 207 ? 18.462 5.649 -30.043 1.00 76.50 207 LYS A N 1
ATOM 1648 C CA . LYS A 1 207 ? 18.044 5.904 -31.416 1.00 76.50 207 LYS A CA 1
ATOM 1649 C C . LYS A 1 207 ? 17.723 7.385 -31.534 1.00 76.50 207 LYS A C 1
ATOM 1651 O O . LYS A 1 207 ? 16.643 7.841 -31.149 1.00 76.50 207 LYS A O 1
ATOM 1656 N N . VAL A 1 208 ? 18.636 8.112 -32.167 1.00 68.81 208 VAL A N 1
ATOM 1657 C CA . VAL A 1 208 ? 18.397 9.491 -32.590 1.00 68.81 208 VAL A CA 1
ATOM 1658 C C . VAL A 1 208 ? 17.391 9.477 -33.744 1.00 68.81 208 VAL A C 1
ATOM 1660 O O . VAL A 1 208 ? 17.717 9.085 -34.864 1.00 68.81 208 VAL A O 1
ATOM 1663 N N . LEU A 1 209 ? 16.149 9.883 -33.472 1.00 64.19 209 LEU A N 1
ATOM 1664 C CA . LEU A 1 209 ? 15.131 10.082 -34.503 1.00 64.19 209 LEU A CA 1
ATOM 1665 C C . LEU A 1 209 ? 15.296 11.483 -35.105 1.00 64.19 209 LEU A C 1
ATOM 1667 O O . LEU A 1 209 ? 15.245 12.496 -34.417 1.00 64.19 209 LEU A O 1
ATOM 1671 N N . THR A 1 210 ? 15.533 11.541 -36.411 1.00 55.34 210 THR A N 1
ATOM 1672 C CA . THR A 1 210 ? 16.111 12.700 -37.108 1.00 55.34 210 THR A CA 1
ATOM 1673 C C . THR A 1 210 ? 15.173 13.895 -37.330 1.00 55.34 210 THR A C 1
ATOM 1675 O O . THR A 1 210 ? 15.555 14.810 -38.054 1.00 55.34 210 THR A O 1
ATOM 1678 N N . GLN A 1 211 ? 13.962 13.935 -36.762 1.00 53.50 211 GLN A N 1
ATOM 1679 C CA . GLN A 1 211 ? 13.011 15.032 -37.043 1.00 53.50 211 GLN A CA 1
ATOM 1680 C C . GLN A 1 211 ? 12.246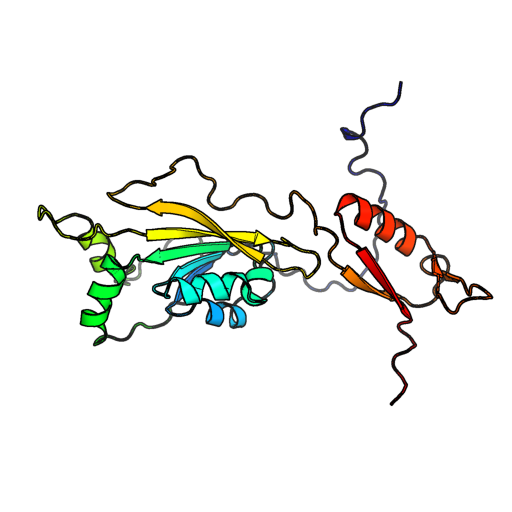 15.591 -35.840 1.00 53.50 211 GLN A C 1
ATOM 1682 O O . GLN A 1 211 ? 11.802 16.733 -35.894 1.00 53.50 211 GLN A O 1
ATOM 1687 N N . GLU A 1 212 ? 12.172 14.872 -34.727 1.00 49.59 212 GLU A N 1
ATOM 1688 C CA . GLU A 1 212 ? 11.600 15.367 -33.477 1.00 49.59 212 GLU A CA 1
ATOM 1689 C C . GLU A 1 212 ? 12.549 14.895 -32.382 1.00 49.59 212 GLU A C 1
ATOM 1691 O O . GLU A 1 212 ? 12.944 13.735 -32.400 1.00 49.59 212 GLU A O 1
ATOM 1696 N N . GLN A 1 213 ? 12.975 15.764 -31.463 1.00 51.53 213 GLN A N 1
ATOM 1697 C CA . GLN A 1 213 ? 13.964 15.469 -30.407 1.00 51.53 213 GLN A CA 1
ATOM 1698 C C . GLN A 1 213 ? 13.478 14.422 -29.371 1.00 51.53 213 GLN A C 1
ATOM 1700 O O . GLN A 1 213 ? 13.800 14.502 -28.189 1.00 51.53 213 GLN A O 1
ATOM 1705 N N . SER A 1 214 ? 12.668 13.443 -29.775 1.00 52.34 214 SER A N 1
ATOM 1706 C CA . SER A 1 214 ? 12.328 12.271 -28.990 1.00 52.34 214 SER A CA 1
ATOM 1707 C C . SER A 1 214 ? 13.484 11.274 -29.055 1.00 52.34 214 SER A C 1
ATOM 1709 O O . SER A 1 214 ? 13.638 10.531 -30.027 1.00 52.34 214 SER A O 1
ATOM 1711 N N . THR A 1 215 ? 14.294 11.256 -28.002 1.00 61.94 215 THR A N 1
ATOM 1712 C CA . THR A 1 215 ? 15.270 10.199 -27.722 1.00 61.94 215 THR A CA 1
ATOM 1713 C C . THR A 1 215 ? 14.516 8.871 -27.600 1.00 61.94 215 THR A C 1
ATOM 1715 O O . THR A 1 215 ? 13.681 8.709 -26.705 1.00 61.94 215 THR A O 1
ATOM 1718 N N . SER A 1 216 ? 14.733 7.929 -28.521 1.00 80.88 216 SER A N 1
ATOM 1719 C CA . SER A 1 216 ? 14.083 6.615 -28.480 1.00 80.88 216 SER A CA 1
ATOM 1720 C C . SER A 1 216 ? 15.095 5.572 -28.030 1.00 80.88 216 SER A C 1
ATOM 1722 O O . SER A 1 216 ? 16.063 5.300 -28.723 1.00 80.88 216 SER A O 1
ATOM 1724 N N . TRP A 1 217 ? 14.879 4.966 -26.866 1.00 87.31 217 TRP A N 1
ATOM 1725 C CA . TRP A 1 217 ? 15.786 3.948 -26.336 1.00 87.31 217 TRP A CA 1
ATOM 1726 C C . TRP A 1 217 ? 15.366 2.545 -26.784 1.00 87.31 217 TRP A C 1
ATOM 1728 O O . TRP A 1 217 ? 14.186 2.187 -26.750 1.00 87.31 217 TRP A O 1
ATOM 1738 N N . ASP A 1 218 ? 16.340 1.732 -27.179 1.00 89.62 218 ASP A N 1
ATOM 1739 C CA . ASP A 1 218 ? 16.189 0.303 -27.466 1.00 89.62 218 ASP A CA 1
ATOM 1740 C C . ASP A 1 218 ? 17.315 -0.494 -26.788 1.00 89.62 218 ASP A C 1
ATOM 1742 O O . ASP A 1 218 ? 18.164 0.072 -26.114 1.00 89.62 218 ASP A O 1
ATOM 1746 N N . GLY A 1 219 ? 17.319 -1.814 -26.933 1.00 91.12 219 GLY A N 1
ATOM 1747 C CA . GLY A 1 219 ? 18.286 -2.720 -26.322 1.00 91.12 219 GLY A CA 1
ATOM 1748 C C . GLY A 1 219 ? 17.595 -3.825 -25.533 1.00 91.12 219 GLY A C 1
ATOM 1749 O O . GLY A 1 219 ? 16.384 -3.788 -25.294 1.00 91.12 219 GLY A O 1
ATOM 1750 N N . VAL A 1 220 ? 18.346 -4.862 -25.169 1.00 92.88 220 VAL A N 1
ATOM 1751 C CA . VAL A 1 220 ? 17.770 -6.052 -24.518 1.00 92.88 220 VAL A CA 1
ATOM 1752 C C . VAL A 1 220 ? 17.129 -5.698 -23.169 1.00 92.88 220 VAL A C 1
ATOM 1754 O O . VAL A 1 220 ? 16.017 -6.150 -22.893 1.00 92.88 220 VAL A O 1
ATOM 1757 N N . GLU A 1 221 ? 17.775 -4.854 -22.359 1.00 91.62 221 GLU A N 1
ATOM 1758 C CA . GLU A 1 221 ? 17.249 -4.445 -21.048 1.00 91.62 221 GLU A CA 1
ATOM 1759 C C . GLU A 1 221 ? 16.028 -3.537 -21.194 1.00 91.62 221 GLU A C 1
ATOM 1761 O O . GLU A 1 221 ? 15.033 -3.719 -20.494 1.00 91.62 221 GLU A O 1
ATOM 1766 N N . ILE A 1 222 ? 16.054 -2.620 -22.167 1.00 92.50 222 ILE A N 1
ATOM 1767 C CA . ILE A 1 222 ? 14.928 -1.726 -22.451 1.00 92.50 222 ILE A CA 1
ATOM 1768 C C . ILE A 1 222 ? 13.694 -2.522 -22.885 1.00 92.50 222 ILE A C 1
ATOM 1770 O O . ILE A 1 222 ? 12.601 -2.301 -22.362 1.00 92.50 222 ILE A O 1
ATOM 1774 N N . ARG A 1 223 ? 13.850 -3.502 -23.786 1.00 93.44 223 ARG A N 1
ATOM 1775 C CA . ARG A 1 223 ? 12.741 -4.375 -24.213 1.00 93.44 223 ARG A CA 1
ATOM 1776 C C . ARG A 1 223 ? 12.213 -5.228 -23.068 1.00 93.44 223 ARG A C 1
ATOM 1778 O O . ARG A 1 223 ? 11.001 -5.388 -22.940 1.00 93.44 223 ARG A O 1
ATOM 1785 N N . LEU A 1 224 ? 13.101 -5.761 -22.227 1.00 94.94 224 LEU A N 1
ATOM 1786 C CA . LEU A 1 224 ? 12.699 -6.508 -21.038 1.00 94.94 224 LEU A CA 1
ATOM 1787 C C . LEU A 1 224 ? 11.871 -5.625 -20.096 1.00 94.94 224 LEU A C 1
ATOM 1789 O O . LEU A 1 224 ? 10.785 -6.027 -19.683 1.00 94.94 224 LEU A O 1
ATOM 1793 N N . LEU A 1 225 ? 12.331 -4.405 -19.814 1.00 94.44 225 LEU A N 1
ATOM 1794 C CA . LEU A 1 225 ? 11.605 -3.445 -18.983 1.00 94.44 225 LEU A CA 1
ATOM 1795 C C . LEU A 1 225 ? 10.251 -3.066 -19.588 1.00 94.44 225 LEU A C 1
ATOM 1797 O O . LEU A 1 225 ? 9.273 -2.989 -18.853 1.00 94.44 225 LEU A O 1
ATOM 1801 N N . GLN A 1 226 ? 10.152 -2.907 -20.909 1.00 93.62 226 GLN A N 1
ATOM 1802 C CA . GLN A 1 226 ? 8.877 -2.679 -21.602 1.00 93.62 226 GLN A CA 1
ATOM 1803 C C . GLN A 1 226 ? 7.909 -3.868 -21.484 1.00 93.62 226 GLN A C 1
ATOM 1805 O O . GLN A 1 226 ? 6.695 -3.677 -21.428 1.00 93.62 226 GLN A O 1
ATOM 1810 N N . ILE A 1 227 ? 8.410 -5.107 -21.457 1.00 96.12 227 ILE A N 1
ATOM 1811 C CA . ILE A 1 227 ? 7.573 -6.291 -21.211 1.00 96.12 227 ILE A CA 1
ATOM 1812 C C . ILE A 1 227 ? 7.093 -6.285 -19.758 1.00 96.12 227 ILE A C 1
ATOM 1814 O O . ILE A 1 227 ? 5.895 -6.419 -19.506 1.00 96.12 227 ILE A O 1
ATOM 1818 N N . ILE A 1 228 ? 8.009 -6.072 -18.809 1.00 95.88 228 ILE A N 1
ATOM 1819 C CA . ILE A 1 228 ? 7.692 -6.007 -17.378 1.00 95.88 228 ILE A CA 1
ATOM 1820 C C . ILE A 1 228 ? 6.692 -4.877 -17.098 1.00 95.88 228 ILE A C 1
ATOM 1822 O O . ILE A 1 228 ? 5.762 -5.073 -16.319 1.00 95.88 228 ILE A O 1
ATOM 1826 N N . SER A 1 229 ? 6.810 -3.733 -17.778 1.00 94.94 229 SER A N 1
ATOM 1827 C CA . SER A 1 229 ? 5.898 -2.598 -17.614 1.00 94.94 229 SER A CA 1
ATOM 1828 C C . SER A 1 229 ? 4.470 -2.919 -18.037 1.00 94.94 229 SER A C 1
ATOM 1830 O O . SER A 1 229 ? 3.524 -2.464 -17.400 1.00 94.94 229 SER A O 1
ATOM 1832 N N . ARG A 1 230 ? 4.294 -3.753 -19.066 1.00 93.31 230 ARG A N 1
ATOM 1833 C CA . ARG A 1 230 ? 2.973 -4.244 -19.483 1.00 93.31 230 ARG A CA 1
ATOM 1834 C C . ARG A 1 230 ? 2.408 -5.250 -18.486 1.00 93.31 230 ARG A C 1
ATOM 1836 O O . ARG A 1 230 ? 1.229 -5.171 -18.166 1.00 93.31 230 ARG A O 1
ATOM 1843 N N . VAL A 1 231 ? 3.241 -6.164 -17.982 1.00 93.25 231 VAL A N 1
ATOM 1844 C CA . VAL A 1 231 ? 2.823 -7.194 -17.012 1.00 93.25 231 VAL A CA 1
ATOM 1845 C C . VAL A 1 231 ? 2.426 -6.572 -15.673 1.00 93.25 231 VAL A C 1
ATOM 1847 O O . VAL A 1 231 ? 1.404 -6.938 -15.104 1.00 93.25 231 VAL A O 1
ATOM 1850 N N . LEU A 1 232 ? 3.211 -5.613 -15.180 1.00 93.38 232 LEU A N 1
ATOM 1851 C CA . LEU A 1 232 ? 2.994 -4.958 -13.888 1.00 93.38 232 LEU A CA 1
ATOM 1852 C C . LEU A 1 232 ? 2.247 -3.624 -14.009 1.00 93.38 232 LEU A C 1
ATOM 1854 O O . LEU A 1 232 ? 2.120 -2.910 -13.019 1.00 93.38 232 LEU A O 1
ATOM 1858 N N . ASN A 1 233 ? 1.740 -3.288 -15.197 1.00 93.50 233 ASN A N 1
ATOM 1859 C CA . ASN A 1 233 ? 0.941 -2.095 -15.462 1.00 93.50 233 ASN A CA 1
ATOM 1860 C C . ASN A 1 233 ? 1.589 -0.798 -14.935 1.00 93.50 233 ASN A C 1
ATOM 1862 O O . ASN A 1 233 ? 1.048 -0.136 -14.050 1.00 93.50 233 ASN A O 1
ATOM 1866 N N . PHE A 1 234 ? 2.760 -0.441 -15.460 1.00 94.88 234 PHE A N 1
ATOM 1867 C CA . PHE A 1 234 ? 3.418 0.845 -15.212 1.00 94.88 234 PHE A CA 1
ATOM 1868 C C . PHE A 1 234 ? 3.914 1.493 -16.504 1.00 94.88 234 PHE A C 1
ATOM 1870 O O . PHE A 1 234 ? 4.023 0.846 -17.547 1.00 94.88 234 PHE A O 1
ATOM 1877 N N . THR A 1 235 ? 4.233 2.784 -16.431 1.00 93.00 235 THR A N 1
ATOM 1878 C CA . THR A 1 235 ? 4.809 3.550 -17.540 1.00 93.00 235 THR A CA 1
ATOM 1879 C C . THR A 1 235 ? 6.284 3.849 -17.285 1.00 93.00 235 THR A C 1
ATOM 1881 O O . THR A 1 235 ? 6.719 3.973 -16.141 1.00 93.00 235 THR A O 1
ATOM 1884 N N . LEU A 1 236 ? 7.073 3.937 -18.356 1.00 91.69 236 LEU A N 1
ATOM 1885 C CA . LEU A 1 236 ? 8.512 4.195 -18.305 1.00 91.69 236 LEU A CA 1
ATOM 1886 C C . LEU A 1 236 ? 8.818 5.534 -18.972 1.00 91.69 236 LEU A C 1
ATOM 1888 O O . LEU A 1 236 ? 8.486 5.734 -20.137 1.00 91.69 236 LEU A O 1
ATOM 1892 N N . GLY A 1 237 ? 9.466 6.437 -18.240 1.00 90.44 237 GLY A N 1
ATOM 1893 C CA . GLY A 1 237 ? 10.164 7.587 -18.807 1.00 90.44 237 GLY A CA 1
ATOM 1894 C C . GLY A 1 237 ? 11.661 7.320 -18.781 1.00 90.44 237 GLY A C 1
ATOM 1895 O O . GLY A 1 237 ? 12.187 7.031 -17.712 1.00 90.44 237 GLY A O 1
ATOM 1896 N N . ILE A 1 238 ? 12.334 7.396 -19.926 1.00 88.81 238 ILE A N 1
ATOM 1897 C CA . ILE A 1 238 ? 13.773 7.131 -20.022 1.00 88.81 238 ILE A CA 1
ATOM 1898 C C . ILE A 1 238 ? 14.491 8.449 -20.302 1.00 88.81 238 ILE A C 1
ATOM 1900 O O . ILE A 1 238 ? 14.125 9.163 -21.235 1.00 88.81 238 ILE A O 1
ATOM 1904 N N . HIS A 1 239 ? 15.495 8.765 -19.489 1.00 87.69 239 HIS A N 1
ATOM 1905 C CA . HIS A 1 239 ? 16.372 9.917 -19.671 1.00 87.69 239 HIS A CA 1
ATOM 1906 C C . HIS A 1 239 ? 17.820 9.462 -19.776 1.00 87.69 239 HIS A C 1
ATOM 1908 O O . HIS A 1 239 ? 18.215 8.464 -19.178 1.00 87.69 239 HIS A O 1
ATOM 1914 N N . ASP A 1 240 ? 18.616 10.221 -20.515 1.00 83.44 240 ASP A N 1
ATOM 1915 C CA . ASP A 1 240 ? 20.048 9.989 -20.602 1.00 83.44 240 ASP A CA 1
ATOM 1916 C C . ASP A 1 240 ? 20.729 10.350 -19.269 1.00 83.44 240 ASP A C 1
ATOM 1918 O O . ASP A 1 240 ? 20.609 11.469 -18.762 1.00 83.44 240 ASP A O 1
ATOM 1922 N N . ALA A 1 241 ? 21.448 9.390 -18.692 1.00 83.31 241 ALA A N 1
ATOM 1923 C CA . ALA A 1 241 ? 22.192 9.543 -17.448 1.00 83.31 241 ALA A CA 1
ATOM 1924 C C . ALA A 1 241 ? 23.373 10.519 -17.574 1.00 83.31 241 ALA A C 1
ATOM 1926 O O . ALA A 1 241 ? 23.834 11.059 -16.568 1.00 83.31 241 ALA A O 1
ATOM 1927 N N . THR A 1 242 ? 23.870 10.761 -18.788 1.00 74.31 242 THR A N 1
ATOM 1928 C CA . THR A 1 242 ? 24.982 11.682 -19.049 1.00 74.31 242 THR A CA 1
ATOM 1929 C C . THR A 1 242 ? 24.550 13.152 -19.057 1.00 74.31 242 THR A C 1
ATOM 1931 O O . THR A 1 242 ? 25.383 14.035 -18.841 1.00 74.31 242 THR A O 1
ATOM 1934 N N . PHE A 1 243 ? 23.245 13.433 -19.175 1.00 59.94 243 PHE A N 1
ATOM 1935 C CA . PHE A 1 243 ? 22.671 14.786 -19.165 1.00 59.94 243 PHE A CA 1
ATOM 1936 C C . PHE A 1 243 ? 22.587 15.442 -17.771 1.00 59.94 243 PHE A C 1
ATOM 1938 O O . PHE A 1 243 ? 21.891 16.438 -17.578 1.00 59.94 243 PHE A O 1
ATOM 1945 N N . SER A 1 244 ? 23.350 14.969 -16.782 1.00 50.75 244 SER A N 1
ATOM 1946 C CA . SER A 1 244 ? 23.535 15.665 -15.504 1.00 50.75 244 SER A CA 1
ATOM 1947 C C . SER A 1 244 ? 24.648 16.724 -15.590 1.00 50.75 244 SER A C 1
ATOM 1949 O O . SER A 1 244 ? 25.644 16.641 -14.869 1.00 50.75 244 SER A O 1
ATOM 1951 N N . LYS A 1 245 ? 24.535 17.704 -16.498 1.00 46.97 245 LYS A N 1
ATOM 1952 C CA . LYS A 1 245 ? 25.357 18.932 -16.467 1.00 46.97 245 LYS A CA 1
ATOM 1953 C C . LYS A 1 245 ? 24.804 20.033 -17.384 1.00 46.97 245 LYS A C 1
ATOM 1955 O O . LYS A 1 245 ? 25.350 20.323 -18.441 1.00 46.97 245 LYS A O 1
ATOM 1960 N N . SER A 1 246 ? 23.793 20.747 -16.911 1.00 40.16 246 SER A N 1
ATOM 1961 C CA . SER A 1 246 ? 23.647 22.171 -17.227 1.00 40.16 246 SE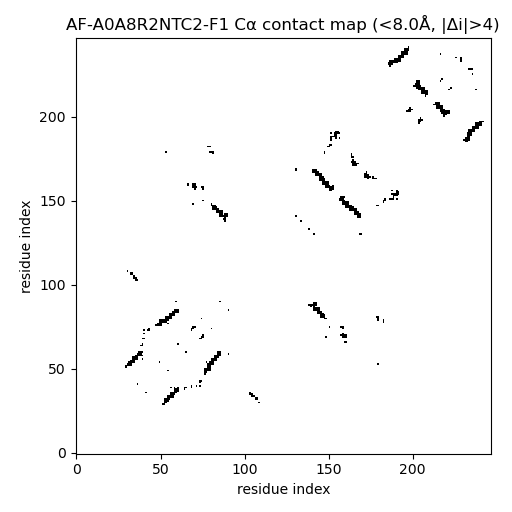R A CA 1
ATOM 1962 C C . SER A 1 246 ? 23.103 22.885 -15.994 1.00 40.16 246 SER A C 1
ATOM 1964 O O . SER A 1 246 ? 22.119 22.435 -15.414 1.00 40.16 246 SER A O 1
ATOM 1966 N N . ARG A 1 247 ? 23.843 23.913 -15.568 1.00 33.97 247 ARG A N 1
ATOM 1967 C CA . ARG A 1 247 ? 23.546 24.816 -14.447 1.00 33.97 247 ARG A CA 1
ATOM 1968 C C . ARG A 1 247 ? 22.160 25.438 -14.533 1.00 33.97 247 ARG A C 1
ATOM 1970 O O . ARG A 1 247 ? 21.725 25.693 -15.675 1.00 33.97 247 ARG A O 1
#

Solvent-accessible surface area (backbone atoms only — not comparable to full-atom values): 15408 Å² total; per-residue (Å²): 135,83,80,71,84,84,72,77,69,92,80,86,74,85,72,73,84,74,85,65,81,80,67,80,77,65,78,83,71,86,59,61,46,69,42,78,38,62,56,72,65,66,49,40,84,75,51,70,81,31,65,87,26,47,36,38,38,40,29,70,38,53,74,65,57,53,53,49,36,31,56,33,70,52,43,69,40,34,66,34,40,31,36,40,30,48,31,68,56,52,49,56,63,45,68,81,49,71,87,63,90,82,81,83,77,79,76,81,79,90,75,89,81,88,79,94,72,97,73,88,79,70,76,70,62,68,71,66,64,62,76,76,71,82,98,59,98,82,66,68,75,58,35,34,42,33,30,34,67,46,63,28,76,37,46,85,55,42,32,40,69,39,81,66,36,34,43,41,90,95,36,54,76,45,77,86,58,68,78,71,66,87,74,57,87,71,28,34,47,49,18,69,45,78,43,72,44,63,82,43,79,71,41,24,36,75,41,84,47,95,84,52,96,56,78,41,78,38,33,58,53,48,50,50,48,56,51,50,25,64,76,38,29,34,37,79,45,78,42,64,57,81,70,81,77,77,134

Foldseek 3Di:
DDDDPPPPPDDDDPPDPPPDPDPPPPPPPQFEEEWEDQAPLVVLVVDAQQARYAYEYEYQYDPVRVFVSQQDVSQLSHQQYKYKYKDPLLSVVVVVVVPDDDDTDDDDDDDDDDDDDDDDDDDPCVVVVVQPDDPDDPRDFIKIWMWHWAFLPDQQGGIGIDTFFMCTSNDTPCNPTDSGDDYLPVANQAHEDEAADEDDPQAWHWDCDPPDRPTDIDHPVVVVVVVVCVVRVYHYDYDHPVPPDDD

pLDDT: mean 70.59, std 24.19, range [27.03, 97.12]

Sequence (247 aa):
MLPSLDTISYKLFNVYEYTSKRTRVSESKCVNYIIFCQDPEITATKFGNAIDSRVFIVTIGSKWQIQEFFKSPASQNIMNLLIASAGPALQEKNKNIKSRSYHVLTGVKANRQNSIGNTKEILPVSVMRHLYDTTEPDIEVADIKLYTHEMYIDGLGSSAQTILTTWKLNKFTRPEVDLYPVKLVNGFRGHRFILSAIENPPLSVDKVLTQEQSTSWDGVEIRLLQIISRVLNFTLGIHDATFSKSR

Nearest PDB structures (foldseek):
  7z2r-assembly1_A  TM=8.680E-01  e=3.249E-02  Rattus norvegicus
  2v3u-assembly1_A  TM=8.839E-01  e=4.706E-02  Rattus norvegicus
  8bn2-assembly1_B  TM=8.672E-01  e=5.664E-02  Homo sapiens
  4io4-assembly1_A  TM=8.227E-01  e=4.424E-02  Adineta vaga
  8blj-assembly1_B  TM=8.596E-01  e=8.206E-02  Homo sapiens

Radius of gyration: 25.01 Å; Cα contacts (8 Å, |Δi|>4): 342; chains: 1; bounding box: 60×50×73 Å

Secondary structure (DSSP, 8-state):
-PPPGGG-SS-S--------------------EEEEES-GGGGGGT-S-EEEEEEEEEE---HHHHHHHTTSHHHHTEEEEEEEEE-HHHHHHHHTTTTS------------S--------SS-HHHHHTTS----TT-PPPEEEEEEEES-SSTT---EEEEEEEEETTEESSTT--SSPPS-TTTTTTEEEEEEE--BTTTBEEEE-SSS--EEEESHHHHHHHHHHHHTTEEEEEEEGGG----

Organism: Acyrthosiphon pisum (NCBI:txid7029)

Mean predicted aligned error: 15.3 Å